Protein AF-A0A1M3CGY9-F1 (afdb_monomer_lite)

Structure (mmCIF, N/CA/C/O backbone):
data_AF-A0A1M3CGY9-F1
#
_entry.id   AF-A0A1M3CGY9-F1
#
loop_
_atom_site.group_PDB
_atom_site.id
_atom_site.type_symbol
_atom_site.label_atom_id
_atom_site.label_alt_id
_atom_site.label_comp_id
_atom_site.label_asym_id
_atom_site.label_entity_id
_atom_site.label_seq_id
_atom_site.pdbx_PDB_ins_code
_atom_site.Cartn_x
_atom_site.Cartn_y
_atom_site.Cartn_z
_atom_site.occupancy
_atom_site.B_iso_or_equiv
_atom_site.auth_seq_id
_atom_site.auth_comp_id
_atom_site.auth_asym_id
_atom_site.auth_atom_id
_atom_site.pdbx_PDB_model_num
ATOM 1 N N . MET A 1 1 ? -12.221 -0.197 10.999 1.00 89.00 1 MET A N 1
ATOM 2 C CA . MET A 1 1 ? -11.676 -1.539 10.684 1.00 89.00 1 MET A CA 1
ATOM 3 C C . MET A 1 1 ? -10.482 -1.789 11.596 1.00 89.00 1 MET A C 1
ATOM 5 O O . MET A 1 1 ? -9.888 -0.810 12.031 1.00 89.00 1 MET A O 1
ATOM 9 N N . LYS A 1 2 ? -10.151 -3.043 11.922 1.00 95.12 2 LYS A N 1
ATOM 10 C CA . LYS A 1 2 ? -8.863 -3.377 12.554 1.00 95.12 2 LYS A CA 1
ATOM 11 C C . LYS A 1 2 ? -7.862 -3.641 11.434 1.00 95.12 2 LYS A C 1
ATOM 13 O O . LYS A 1 2 ? -8.205 -4.373 10.512 1.00 95.12 2 LYS A O 1
ATOM 18 N N . VAL A 1 3 ? -6.691 -3.014 11.480 1.00 97.75 3 VAL A N 1
ATOM 19 C CA . VAL A 1 3 ? -5.698 -3.095 10.400 1.00 97.75 3 VAL A CA 1
ATOM 20 C C . VAL A 1 3 ? -4.368 -3.542 10.991 1.00 97.75 3 VAL A C 1
ATOM 22 O O . VAL A 1 3 ? -3.816 -2.852 11.849 1.00 97.75 3 VAL A O 1
ATOM 25 N N . ALA A 1 4 ? -3.880 -4.686 10.514 1.00 98.19 4 ALA A N 1
ATOM 26 C CA . ALA A 1 4 ? -2.546 -5.199 10.786 1.00 98.19 4 ALA A CA 1
ATOM 27 C C . ALA A 1 4 ? -1.686 -5.065 9.524 1.00 98.19 4 ALA A C 1
ATOM 29 O O . ALA A 1 4 ? -2.110 -5.439 8.431 1.00 98.19 4 ALA A O 1
ATOM 30 N N . ILE A 1 5 ? -0.486 -4.509 9.666 1.00 98.19 5 ILE A N 1
ATOM 31 C CA . ILE A 1 5 ? 0.409 -4.180 8.557 1.00 98.19 5 ILE A CA 1
ATOM 32 C C . ILE A 1 5 ? 1.708 -4.957 8.720 1.00 98.19 5 ILE A C 1
ATOM 34 O O . ILE A 1 5 ? 2.456 -4.755 9.679 1.00 98.19 5 ILE A O 1
ATOM 38 N N . TYR A 1 6 ? 2.010 -5.804 7.738 1.00 97.81 6 TYR A N 1
ATOM 39 C CA . TYR A 1 6 ? 3.361 -6.310 7.540 1.00 97.81 6 TYR A CA 1
ATOM 40 C C . TYR A 1 6 ? 4.165 -5.322 6.691 1.00 97.81 6 TYR A C 1
ATOM 42 O O . TYR A 1 6 ? 3.784 -4.977 5.574 1.00 97.81 6 TYR A O 1
ATOM 50 N N . ALA A 1 7 ? 5.309 -4.895 7.216 1.00 95.44 7 ALA A N 1
ATOM 51 C CA . ALA A 1 7 ? 6.309 -4.126 6.492 1.00 95.44 7 ALA A CA 1
ATOM 52 C C . ALA A 1 7 ? 7.697 -4.431 7.065 1.00 95.44 7 ALA A C 1
ATOM 54 O O . ALA A 1 7 ? 7.838 -5.105 8.084 1.00 95.44 7 ALA A O 1
ATOM 55 N N . ARG A 1 8 ? 8.754 -3.902 6.439 1.00 93.25 8 ARG A N 1
ATOM 56 C CA . ARG A 1 8 ? 10.106 -3.978 7.016 1.00 93.25 8 ARG A CA 1
ATOM 57 C C . ARG A 1 8 ? 10.124 -3.316 8.396 1.00 93.25 8 ARG A C 1
ATOM 59 O O . ARG A 1 8 ? 9.541 -2.250 8.568 1.00 93.25 8 ARG A O 1
ATOM 66 N N . GLU A 1 9 ? 10.884 -3.886 9.327 1.00 94.69 9 GLU A N 1
ATOM 67 C CA . GLU A 1 9 ? 10.893 -3.497 10.748 1.00 94.69 9 GLU A CA 1
ATOM 68 C C . GLU A 1 9 ? 11.081 -1.993 10.997 1.00 94.69 9 GLU A C 1
ATOM 70 O O . GLU A 1 9 ? 10.442 -1.419 11.875 1.00 94.69 9 GLU A O 1
ATOM 75 N N . HIS A 1 10 ? 11.894 -1.313 10.186 1.00 92.94 10 HIS A N 1
ATOM 76 C CA . HIS A 1 10 ? 12.113 0.128 10.328 1.00 92.94 10 HIS A CA 1
ATOM 77 C C . HIS A 1 10 ? 10.848 0.989 10.109 1.00 92.94 10 HIS A C 1
ATOM 79 O O . HIS A 1 10 ? 10.858 2.165 10.466 1.00 92.94 10 HIS A O 1
ATOM 85 N N . HIS A 1 11 ? 9.762 0.429 9.564 1.00 92.69 11 HIS A N 1
ATOM 86 C CA . HIS A 1 11 ? 8.455 1.085 9.453 1.00 92.69 11 HIS A CA 1
ATOM 87 C C . HIS A 1 11 ? 7.569 0.915 10.695 1.00 92.69 11 HIS A C 1
ATOM 89 O O . HIS A 1 11 ? 6.582 1.636 10.818 1.00 92.69 11 HIS A O 1
ATOM 95 N N . LYS A 1 12 ? 7.914 0.018 11.631 1.00 95.12 12 LYS A N 1
ATOM 96 C CA . LYS A 1 12 ? 7.088 -0.322 12.801 1.00 95.12 12 LYS A CA 1
ATOM 97 C C . LYS A 1 12 ? 6.617 0.908 13.576 1.00 95.12 12 LYS A C 1
ATOM 99 O O . LYS A 1 12 ? 5.425 1.076 13.796 1.00 95.12 12 LYS A O 1
ATOM 104 N N . ARG A 1 13 ? 7.550 1.795 13.940 1.00 93.50 13 ARG A N 1
ATOM 105 C CA . ARG A 1 13 ? 7.235 2.992 14.742 1.00 93.50 13 ARG A CA 1
ATOM 106 C C . ARG A 1 13 ? 6.226 3.909 14.058 1.00 93.50 13 ARG A C 1
ATOM 108 O O . ARG A 1 13 ? 5.457 4.565 14.742 1.00 93.50 13 ARG A O 1
ATOM 115 N N . TRP A 1 14 ? 6.272 3.984 12.732 1.00 91.56 14 TRP A N 1
ATOM 116 C CA . TRP A 1 14 ? 5.358 4.812 11.955 1.00 91.56 14 TRP A CA 1
ATOM 117 C C . TRP A 1 14 ? 3.970 4.168 11.864 1.00 91.56 14 TRP A C 1
ATOM 119 O O . TRP A 1 14 ? 2.985 4.835 12.154 1.00 91.56 14 TRP A O 1
ATOM 129 N N . ILE A 1 15 ? 3.908 2.865 11.578 1.00 94.44 15 ILE A N 1
ATOM 130 C CA . ILE A 1 15 ? 2.664 2.075 11.574 1.00 94.44 15 ILE A CA 1
ATOM 131 C C . ILE A 1 15 ? 1.925 2.218 12.913 1.00 94.44 15 ILE A C 1
ATOM 133 O O . ILE A 1 15 ? 0.743 2.555 12.944 1.00 94.44 15 ILE A O 1
ATOM 137 N N . GLU A 1 16 ? 2.640 2.034 14.025 1.00 95.12 16 GLU A N 1
ATOM 138 C CA . GLU A 1 16 ? 2.068 2.146 15.372 1.00 95.12 16 GLU A CA 1
ATOM 139 C C . GLU A 1 16 ? 1.665 3.590 15.719 1.00 95.12 16 GLU A C 1
ATOM 141 O O . GLU A 1 16 ? 0.680 3.797 16.425 1.00 95.12 16 GLU A O 1
ATOM 146 N N . ALA A 1 17 ? 2.381 4.598 15.207 1.00 91.81 17 ALA A N 1
ATOM 147 C CA . ALA A 1 17 ? 2.037 6.006 15.420 1.00 91.81 17 ALA A CA 1
ATOM 148 C C . ALA A 1 17 ? 0.734 6.420 14.716 1.00 91.81 17 ALA A C 1
ATOM 150 O O . ALA A 1 17 ? 0.046 7.312 15.207 1.00 91.81 17 ALA A O 1
ATOM 151 N N . GLU A 1 18 ? 0.370 5.765 13.609 1.00 91.19 18 GLU A N 1
ATOM 152 C CA . GLU A 1 18 ? -0.933 5.946 12.951 1.00 91.19 18 GLU A CA 1
ATOM 153 C C . GLU A 1 18 ? -2.067 5.149 13.622 1.00 91.19 18 GLU A C 1
ATOM 155 O O . GLU A 1 18 ? -3.234 5.299 13.264 1.00 91.19 18 GLU A O 1
ATOM 160 N N . GLY A 1 19 ? -1.747 4.333 14.633 1.00 94.38 19 GLY A N 1
ATOM 161 C CA . GLY A 1 19 ? -2.716 3.515 15.363 1.00 94.38 19 GLY A CA 1
ATOM 162 C C . GLY A 1 19 ? -3.002 2.156 14.721 1.00 94.38 19 GLY A C 1
ATOM 163 O O . GLY A 1 19 ? -3.990 1.513 15.082 1.00 94.38 19 GLY A O 1
ATOM 164 N N . PHE A 1 20 ? -2.160 1.706 13.787 1.00 96.94 20 PHE A N 1
ATOM 165 C CA . PHE A 1 20 ? -2.250 0.376 13.186 1.00 96.94 20 PHE A CA 1
ATOM 166 C C . PHE A 1 20 ? -1.415 -0.656 13.948 1.00 96.94 20 PHE A C 1
ATOM 168 O O . PHE A 1 20 ? -0.436 -0.331 14.622 1.00 96.94 20 PHE A O 1
ATOM 175 N N . GLU A 1 21 ? -1.787 -1.928 13.818 1.00 98.06 21 GLU A N 1
ATOM 176 C CA . GLU A 1 21 ? -1.014 -3.035 14.371 1.00 98.06 21 GLU A CA 1
ATOM 177 C C . GLU A 1 21 ? 0.147 -3.382 13.433 1.00 98.06 21 GLU A C 1
ATOM 179 O O . GLU A 1 21 ? -0.036 -3.545 12.228 1.00 98.06 21 GLU A O 1
ATOM 184 N N . TYR A 1 22 ? 1.358 -3.509 13.971 1.00 98.31 22 TYR A N 1
ATOM 185 C CA . TYR A 1 22 ? 2.502 -4.010 13.213 1.00 98.31 22 TYR A CA 1
ATOM 186 C C . TYR A 1 22 ? 2.582 -5.537 13.299 1.00 98.31 22 TYR A C 1
ATOM 188 O O . TYR A 1 22 ? 2.643 -6.101 14.392 1.00 98.31 22 TYR A O 1
ATOM 196 N N . ALA A 1 23 ? 2.697 -6.198 12.149 1.00 98.25 23 ALA A N 1
ATOM 197 C CA . ALA A 1 23 ? 2.927 -7.631 12.043 1.00 98.25 23 ALA A CA 1
ATOM 198 C C . ALA A 1 23 ? 4.358 -7.924 11.570 1.00 98.25 23 ALA A C 1
ATOM 200 O O . ALA A 1 23 ? 4.846 -7.343 10.603 1.00 98.25 23 ALA A O 1
ATOM 201 N N . ALA A 1 24 ? 5.034 -8.871 12.225 1.00 97.19 24 ALA A N 1
ATOM 202 C CA . ALA A 1 24 ? 6.423 -9.214 11.904 1.00 97.19 24 ALA A CA 1
ATOM 203 C C . ALA A 1 24 ? 6.582 -10.070 10.633 1.00 97.19 24 ALA A C 1
ATOM 205 O O . ALA A 1 24 ? 7.681 -10.149 10.086 1.00 97.19 24 ALA A O 1
ATOM 206 N N . THR A 1 25 ? 5.511 -10.722 10.168 1.00 98.00 25 THR A N 1
ATOM 207 C CA . THR A 1 25 ? 5.513 -11.589 8.979 1.00 98.00 25 THR A CA 1
ATOM 208 C C . THR A 1 25 ? 4.235 -11.397 8.152 1.00 98.00 25 THR A C 1
ATOM 210 O O . THR A 1 25 ? 3.215 -10.982 8.713 1.00 98.00 25 THR A O 1
ATOM 213 N N . PRO A 1 26 ? 4.241 -11.742 6.847 1.00 98.19 26 PRO A N 1
ATOM 214 C CA . PRO A 1 26 ? 3.030 -11.735 6.023 1.00 98.19 26 PRO A CA 1
ATOM 215 C C . PRO A 1 26 ? 1.910 -12.610 6.603 1.00 98.19 26 PRO A C 1
ATOM 217 O O . PRO A 1 26 ? 0.760 -12.188 6.658 1.00 98.19 26 PRO A O 1
ATOM 220 N N . VAL A 1 27 ? 2.257 -13.796 7.117 1.00 98.69 27 VAL A N 1
ATOM 221 C CA . VAL A 1 27 ? 1.309 -14.713 7.773 1.00 98.69 27 VAL A CA 1
ATOM 222 C C . VAL A 1 27 ? 0.677 -14.064 9.005 1.00 98.69 27 VAL A C 1
ATOM 224 O O . VAL A 1 27 ? -0.532 -14.163 9.195 1.00 98.69 27 VAL A O 1
ATOM 227 N N . ALA A 1 28 ? 1.466 -13.365 9.828 1.00 98.44 28 ALA A N 1
ATOM 228 C CA . ALA A 1 28 ? 0.944 -12.670 11.002 1.00 98.44 28 ALA A CA 1
ATOM 229 C C . ALA A 1 28 ? -0.022 -11.538 10.615 1.00 98.44 28 ALA A C 1
ATOM 231 O O . ALA A 1 28 ? -1.043 -11.380 11.273 1.00 98.44 28 ALA A O 1
ATOM 232 N N . ALA A 1 29 ? 0.248 -10.804 9.528 1.00 98.19 29 ALA A N 1
ATOM 233 C CA . ALA A 1 29 ? -0.681 -9.791 9.016 1.00 98.19 29 ALA A CA 1
ATOM 234 C C . ALA A 1 29 ? -1.971 -10.401 8.445 1.00 98.19 29 ALA A C 1
ATOM 236 O O . ALA A 1 29 ? -3.036 -9.805 8.564 1.00 98.19 29 ALA A O 1
ATOM 237 N N . ALA A 1 30 ? -1.882 -11.581 7.825 1.00 98.56 30 ALA A N 1
ATOM 238 C CA . ALA A 1 30 ? -3.024 -12.267 7.227 1.00 98.56 30 ALA A CA 1
ATOM 239 C C . ALA A 1 30 ? -3.873 -13.056 8.237 1.00 98.56 30 ALA A C 1
ATOM 241 O O . ALA A 1 30 ? -5.013 -13.403 7.936 1.00 98.56 30 ALA A O 1
ATOM 242 N N . THR A 1 31 ? -3.340 -13.349 9.427 1.00 98.50 31 THR A N 1
ATOM 243 C CA . THR A 1 31 ? -4.016 -14.181 10.428 1.00 98.50 31 THR A CA 1
ATOM 244 C C . THR A 1 31 ? -5.328 -13.542 10.868 1.00 98.50 31 THR A C 1
ATOM 246 O O . THR A 1 31 ? -5.341 -12.480 11.485 1.00 98.50 31 THR A O 1
ATOM 249 N N . GLY A 1 32 ? -6.440 -14.215 10.574 1.00 97.19 32 GLY A N 1
ATOM 250 C CA . GLY A 1 32 ? -7.772 -13.736 10.940 1.00 97.19 32 GLY A CA 1
ATOM 251 C C . GLY A 1 32 ? -8.272 -12.546 10.111 1.00 97.19 32 GLY A C 1
ATOM 252 O O . GLY A 1 32 ? -9.245 -11.906 10.510 1.00 97.19 32 GLY A O 1
ATOM 253 N N . ALA A 1 33 ? -7.613 -12.225 8.993 1.00 98.50 33 ALA A N 1
ATOM 254 C CA . ALA A 1 33 ? -8.036 -11.157 8.098 1.00 98.50 33 ALA A CA 1
ATOM 255 C C . ALA A 1 33 ? -9.218 -11.597 7.221 1.00 98.50 33 ALA A C 1
ATOM 257 O O . ALA A 1 33 ? -9.187 -12.665 6.608 1.00 98.50 33 ALA A O 1
ATOM 258 N N . ASP A 1 34 ? -10.229 -10.732 7.118 1.00 98.75 34 ASP A N 1
ATOM 259 C CA . ASP A 1 34 ? -11.330 -10.865 6.152 1.00 98.75 34 ASP A CA 1
ATOM 260 C C . ASP A 1 34 ? -10.947 -10.317 4.769 1.00 98.75 34 ASP A C 1
ATOM 262 O O . ASP A 1 34 ? -11.507 -10.714 3.749 1.00 98.75 34 ASP A O 1
ATOM 266 N N . VAL A 1 35 ? -9.984 -9.391 4.732 1.00 98.75 35 VAL A N 1
ATOM 267 C CA . VAL A 1 35 ? -9.461 -8.771 3.513 1.00 98.75 35 VAL A CA 1
ATOM 268 C C . VAL A 1 35 ? -7.947 -8.634 3.638 1.00 98.75 35 VAL A C 1
ATOM 270 O O . VAL A 1 35 ? -7.461 -8.083 4.626 1.00 98.75 35 VAL A O 1
ATOM 273 N N . LEU A 1 36 ? -7.208 -9.095 2.629 1.00 98.62 36 LEU A N 1
ATOM 274 C CA . LEU A 1 36 ? -5.771 -8.865 2.483 1.00 98.62 36 LEU A CA 1
ATOM 275 C C . LEU A 1 36 ? -5.534 -8.001 1.245 1.00 98.62 36 LEU A C 1
ATOM 277 O O . LEU A 1 36 ? -5.876 -8.413 0.140 1.00 98.62 36 LEU A O 1
ATOM 281 N N . SER A 1 37 ? -4.926 -6.829 1.430 1.00 98.44 37 SER A N 1
ATOM 282 C CA . SER A 1 37 ? -4.508 -5.950 0.334 1.00 98.44 37 SER A CA 1
ATOM 283 C C . SER A 1 37 ? -2.990 -5.835 0.300 1.00 98.44 37 SER A C 1
ATOM 285 O O . SER A 1 37 ? -2.356 -5.587 1.329 1.00 98.44 37 SER A O 1
ATOM 287 N N . VAL A 1 38 ? -2.399 -6.040 -0.872 1.00 96.81 38 VAL A N 1
ATOM 288 C CA . VAL A 1 38 ? -0.947 -6.096 -1.055 1.00 96.81 38 VAL A CA 1
ATOM 289 C C . VAL A 1 38 ? -0.441 -4.799 -1.664 1.00 96.81 38 VAL A C 1
ATOM 291 O O . VAL A 1 38 ? -0.906 -4.415 -2.731 1.00 96.81 38 VAL A O 1
ATOM 294 N N . HIS A 1 39 ? 0.551 -4.182 -1.008 1.00 95.62 39 HIS A N 1
ATOM 295 C CA . HIS A 1 39 ? 1.154 -2.915 -1.434 1.00 95.62 39 HIS A CA 1
ATOM 296 C C . HIS A 1 39 ? 2.681 -2.931 -1.458 1.00 95.62 39 HIS A C 1
ATOM 298 O O . HIS A 1 39 ? 3.352 -2.139 -0.790 1.00 95.62 39 HIS A O 1
ATOM 304 N N . ILE A 1 40 ? 3.252 -3.887 -2.195 1.00 94.25 40 ILE A N 1
ATOM 305 C CA . ILE A 1 40 ? 4.702 -4.047 -2.322 1.00 94.25 40 ILE A CA 1
ATOM 306 C C . ILE A 1 40 ? 5.115 -4.189 -3.787 1.00 94.25 40 ILE A C 1
ATOM 308 O O . ILE A 1 40 ? 4.521 -4.937 -4.558 1.00 94.25 40 ILE A O 1
ATOM 312 N N . GLY A 1 41 ? 6.198 -3.509 -4.169 1.00 93.12 41 GLY A N 1
ATOM 313 C CA . GLY A 1 41 ? 6.859 -3.775 -5.447 1.00 93.12 41 GLY A CA 1
ATOM 314 C C . GLY A 1 41 ? 7.561 -5.137 -5.442 1.00 93.12 41 GLY A C 1
ATOM 315 O O . GLY A 1 41 ? 7.831 -5.693 -4.382 1.00 93.12 41 GLY A O 1
ATOM 316 N N . LEU A 1 42 ? 7.948 -5.641 -6.617 1.00 94.19 42 LEU A N 1
ATOM 317 C CA . LEU A 1 42 ? 8.625 -6.942 -6.757 1.00 94.19 42 LEU A CA 1
ATOM 318 C C . LEU A 1 42 ? 9.991 -7.014 -6.047 1.00 94.19 42 LEU A C 1
ATOM 320 O O . LEU A 1 42 ? 10.455 -8.083 -5.657 1.00 94.19 42 LEU A O 1
ATOM 324 N N . GLY A 1 43 ? 10.634 -5.872 -5.812 1.00 93.25 43 GLY A N 1
ATOM 325 C CA . GLY A 1 43 ? 11.954 -5.830 -5.192 1.00 93.25 43 GLY A CA 1
ATOM 326 C C . GLY A 1 43 ? 13.066 -6.183 -6.180 1.00 93.25 43 GLY A C 1
ATOM 327 O O . GLY A 1 43 ? 12.941 -5.958 -7.383 1.00 93.25 43 GLY A O 1
ATOM 328 N N . ARG A 1 44 ? 14.202 -6.661 -5.663 1.00 93.62 44 ARG A N 1
ATOM 329 C CA . ARG A 1 44 ? 15.385 -6.957 -6.479 1.00 93.62 44 ARG A CA 1
ATOM 330 C C . ARG A 1 44 ? 15.170 -8.260 -7.247 1.00 93.62 44 ARG A C 1
ATOM 332 O O . ARG A 1 44 ? 14.719 -9.241 -6.661 1.00 93.62 44 ARG A O 1
ATOM 339 N N . LEU A 1 45 ? 15.527 -8.256 -8.529 1.00 94.19 45 LEU A N 1
ATOM 340 C CA . LEU A 1 45 ? 15.629 -9.465 -9.339 1.00 94.19 45 LEU A CA 1
ATOM 341 C C . LEU A 1 45 ? 16.923 -10.197 -8.981 1.00 94.19 45 LEU A C 1
ATOM 343 O O . LEU A 1 45 ? 18.006 -9.602 -9.008 1.00 94.19 45 LEU A O 1
ATOM 347 N N . ASP A 1 46 ? 16.802 -11.465 -8.627 1.00 93.75 46 ASP A N 1
ATOM 348 C CA . ASP A 1 46 ? 17.935 -12.366 -8.502 1.00 93.75 46 ASP A CA 1
ATOM 349 C C . ASP A 1 46 ? 18.367 -12.830 -9.907 1.00 93.75 46 ASP A C 1
ATOM 351 O O . ASP A 1 46 ? 17.565 -13.438 -10.620 1.00 93.75 46 ASP A O 1
ATOM 355 N N . PRO A 1 47 ? 19.602 -12.526 -10.347 1.00 93.62 47 PRO A N 1
ATOM 356 C CA . PRO A 1 47 ? 20.069 -12.893 -11.679 1.00 93.62 47 PRO A CA 1
ATOM 357 C C . PRO A 1 47 ? 20.290 -14.401 -11.861 1.00 93.62 47 PRO A C 1
ATOM 359 O O . PRO A 1 47 ? 20.314 -14.855 -13.002 1.00 93.62 47 PRO A O 1
ATOM 362 N N . GLU A 1 48 ? 20.470 -15.172 -10.783 1.00 94.50 48 GLU A N 1
ATOM 363 C CA . GLU A 1 48 ? 20.711 -16.618 -10.872 1.00 94.50 48 GLU A CA 1
ATOM 364 C C . GLU A 1 48 ? 19.404 -17.391 -11.042 1.00 94.50 48 GLU A C 1
ATOM 366 O O . GLU A 1 48 ? 19.312 -18.300 -11.867 1.00 94.50 48 GLU A O 1
ATOM 371 N N . THR A 1 49 ? 18.381 -17.014 -10.275 1.00 92.69 49 THR A N 1
ATOM 372 C CA . THR A 1 49 ? 17.079 -17.698 -10.267 1.00 92.69 49 THR A CA 1
ATOM 373 C C . THR A 1 49 ? 16.053 -17.053 -11.195 1.00 92.69 49 THR A C 1
ATOM 375 O O . THR A 1 49 ? 15.070 -17.693 -11.563 1.00 92.69 49 THR A O 1
ATOM 378 N N . GLY A 1 50 ? 16.250 -15.784 -11.567 1.00 92.12 50 GLY A N 1
ATOM 379 C CA . GLY A 1 50 ? 15.252 -14.985 -12.276 1.00 92.12 50 GLY A CA 1
ATOM 380 C C . GLY A 1 50 ? 14.039 -14.617 -11.414 1.00 92.12 50 GLY A C 1
ATOM 381 O O . GLY A 1 50 ? 13.056 -14.103 -11.945 1.00 92.12 50 GLY A O 1
ATOM 382 N N . ALA A 1 51 ? 14.084 -14.871 -10.101 1.00 91.56 51 ALA A N 1
ATOM 383 C CA . ALA A 1 51 ? 12.997 -14.569 -9.181 1.00 91.56 51 ALA A CA 1
ATOM 384 C C . ALA A 1 51 ? 13.158 -13.177 -8.561 1.00 91.56 51 ALA A C 1
ATOM 386 O O . ALA A 1 51 ? 14.257 -12.726 -8.228 1.00 91.56 51 ALA A O 1
ATOM 387 N N . TYR A 1 52 ? 12.041 -12.485 -8.375 1.00 96.06 52 TYR A N 1
ATOM 388 C CA . TYR A 1 52 ? 12.021 -11.234 -7.631 1.00 96.06 52 TYR A CA 1
ATOM 389 C C . TYR A 1 52 ? 11.945 -11.490 -6.123 1.00 96.06 52 TYR A C 1
ATOM 391 O O . TYR A 1 52 ? 11.287 -12.428 -5.686 1.00 96.06 52 TYR A O 1
ATOM 399 N N . SER A 1 53 ? 12.564 -10.621 -5.317 1.00 95.19 53 SER A N 1
ATOM 400 C CA . SER A 1 53 ? 12.639 -10.781 -3.851 1.00 95.19 53 SER A CA 1
ATOM 401 C C . SER A 1 53 ? 11.277 -10.923 -3.164 1.00 95.19 53 SER A C 1
ATOM 403 O O . SER A 1 53 ? 11.195 -11.562 -2.123 1.00 95.19 53 SER A O 1
ATOM 405 N N . ASN A 1 54 ? 10.238 -10.300 -3.725 1.00 96.56 54 ASN A N 1
ATOM 406 C CA . ASN A 1 54 ? 8.879 -10.333 -3.189 1.00 96.56 54 ASN A CA 1
ATOM 407 C C . ASN A 1 54 ? 7.917 -11.175 -4.051 1.00 96.56 54 ASN A C 1
ATOM 409 O O . ASN A 1 54 ? 6.706 -11.126 -3.823 1.00 96.56 54 ASN A O 1
ATOM 413 N N . ALA A 1 55 ? 8.413 -11.914 -5.051 1.00 96.44 55 ALA A N 1
ATOM 414 C CA . ALA A 1 55 ? 7.565 -12.832 -5.808 1.00 96.44 55 ALA A CA 1
ATOM 415 C C . ALA A 1 55 ? 7.006 -13.913 -4.874 1.00 96.44 55 ALA A C 1
ATOM 417 O O . ALA A 1 55 ? 7.723 -14.393 -3.998 1.00 96.44 55 ALA A O 1
ATOM 418 N N . ALA A 1 56 ? 5.732 -14.268 -5.053 1.00 97.06 56 ALA A N 1
ATOM 419 C CA . ALA A 1 56 ? 5.024 -15.233 -4.212 1.00 97.06 56 ALA A CA 1
ATOM 420 C C . ALA A 1 56 ? 5.083 -14.930 -2.695 1.00 97.06 56 ALA A C 1
ATOM 422 O O . ALA A 1 56 ? 4.997 -15.842 -1.880 1.00 97.06 56 ALA A O 1
ATOM 423 N N . THR A 1 57 ? 5.198 -13.655 -2.288 1.00 97.88 57 THR A N 1
ATOM 424 C CA . THR A 1 57 ? 5.063 -13.274 -0.864 1.00 97.88 57 THR A CA 1
ATOM 425 C C . THR A 1 57 ? 3.700 -13.692 -0.311 1.00 97.88 57 THR A C 1
ATOM 427 O O . THR A 1 57 ? 3.597 -14.077 0.851 1.00 97.88 57 THR A O 1
ATOM 430 N N . VAL A 1 58 ? 2.649 -13.606 -1.133 1.00 98.56 58 VAL A N 1
ATOM 431 C CA . VAL A 1 58 ? 1.329 -14.156 -0.814 1.00 98.56 58 VAL A CA 1
ATOM 432 C C . VAL A 1 58 ? 1.267 -15.582 -1.347 1.00 98.56 58 VAL A C 1
ATOM 434 O O . VAL A 1 58 ? 0.830 -15.828 -2.471 1.00 98.56 58 VAL A O 1
ATOM 437 N N . ASP A 1 59 ? 1.761 -16.509 -0.533 1.00 98.69 59 ASP A N 1
ATOM 438 C CA . ASP A 1 59 ? 1.778 -17.944 -0.804 1.00 98.69 59 ASP A CA 1
ATOM 439 C C . ASP A 1 59 ? 0.605 -18.680 -0.124 1.00 98.69 59 ASP A C 1
ATOM 441 O O . ASP A 1 59 ? -0.289 -18.082 0.485 1.00 98.69 59 ASP A O 1
ATOM 445 N N . ALA A 1 60 ? 0.616 -20.014 -0.193 1.00 98.81 60 ALA A N 1
ATOM 446 C CA . ALA A 1 60 ? -0.392 -20.859 0.445 1.00 98.81 60 ALA A CA 1
ATOM 447 C C . ALA A 1 60 ? -0.477 -20.674 1.971 1.00 98.81 60 ALA A C 1
ATOM 449 O O . ALA A 1 60 ? -1.558 -20.824 2.541 1.00 98.81 60 ALA A O 1
ATOM 450 N N . SER A 1 61 ? 0.634 -20.347 2.640 1.00 98.81 61 SER A N 1
ATOM 451 C CA . SER A 1 61 ? 0.653 -20.130 4.089 1.00 98.81 61 SER A CA 1
ATOM 452 C C . SER A 1 61 ? -0.033 -18.817 4.467 1.00 98.81 61 SER A C 1
ATOM 454 O O . SER A 1 61 ? -0.812 -18.785 5.420 1.00 98.81 61 SER A O 1
ATOM 456 N N . VAL A 1 62 ? 0.185 -17.759 3.681 1.00 98.81 62 VAL A N 1
ATOM 457 C CA . VAL A 1 62 ? -0.467 -16.456 3.866 1.00 98.81 62 VAL A CA 1
ATOM 458 C C . VAL A 1 62 ? -1.964 -16.566 3.600 1.00 98.81 62 VAL A C 1
ATOM 460 O O . VAL A 1 62 ? -2.764 -16.193 4.455 1.00 98.81 62 VAL A O 1
ATOM 463 N N . LEU A 1 63 ? -2.352 -17.143 2.459 1.00 98.88 63 LEU A N 1
ATOM 464 C CA . LEU A 1 63 ? -3.762 -17.334 2.101 1.00 98.88 63 LEU A CA 1
ATOM 465 C C . LEU A 1 63 ? -4.488 -18.252 3.096 1.00 98.88 63 LEU A C 1
ATOM 467 O O . LEU A 1 63 ? -5.643 -18.014 3.439 1.00 98.88 63 LEU A O 1
ATOM 471 N N . GLY A 1 64 ? -3.810 -19.290 3.592 1.00 98.69 64 GLY A N 1
ATOM 472 C CA . GLY A 1 64 ? -4.361 -20.224 4.573 1.00 98.69 64 GLY A CA 1
ATOM 473 C C . GLY A 1 64 ? -4.591 -19.621 5.964 1.00 98.69 64 GLY A C 1
ATOM 474 O O . GLY A 1 64 ? -5.431 -20.135 6.703 1.00 98.69 64 GLY A O 1
ATOM 475 N N . ALA A 1 65 ? -3.879 -18.546 6.317 1.00 98.69 65 ALA A N 1
ATOM 476 C CA . ALA A 1 65 ? -4.023 -17.855 7.601 1.00 98.69 65 ALA A CA 1
ATOM 477 C C . ALA A 1 65 ? -5.228 -16.896 7.653 1.00 98.69 65 ALA A C 1
ATOM 479 O O . ALA A 1 65 ? -5.693 -16.553 8.744 1.00 98.69 65 ALA A O 1
ATOM 480 N N . MET A 1 66 ? -5.743 -16.483 6.492 1.00 98.75 66 MET A N 1
ATOM 481 C CA . MET A 1 66 ? -6.933 -15.633 6.379 1.00 98.75 66 MET A CA 1
ATOM 482 C C . MET A 1 66 ? -8.195 -16.370 6.845 1.00 98.75 66 MET A C 1
ATOM 484 O O . MET A 1 66 ? -8.233 -17.605 6.897 1.00 98.75 66 MET A O 1
ATOM 488 N N . ASN A 1 67 ? -9.252 -15.622 7.168 1.00 98.75 67 ASN A N 1
ATOM 489 C CA . ASN A 1 67 ? -10.555 -16.221 7.465 1.00 98.75 67 ASN A CA 1
ATOM 490 C C . ASN A 1 67 ? -11.104 -16.977 6.244 1.00 98.75 67 ASN A C 1
ATOM 492 O O . ASN A 1 67 ? -10.725 -16.719 5.104 1.00 98.75 67 ASN A O 1
ATOM 496 N N . GLU A 1 68 ? -11.988 -17.946 6.478 1.00 98.62 68 GLU A N 1
ATOM 497 C CA . GLU A 1 68 ? -12.720 -18.592 5.386 1.00 98.62 68 GLU A CA 1
ATOM 498 C C . GLU A 1 68 ? -13.654 -17.581 4.709 1.00 98.62 68 GLU A C 1
ATOM 500 O O . GLU A 1 68 ? -14.300 -16.778 5.382 1.00 98.62 68 GLU A O 1
ATOM 505 N N . GLY A 1 69 ? -13.719 -17.609 3.378 1.00 98.69 69 GLY A N 1
ATOM 506 C CA . GLY A 1 69 ? -14.485 -16.645 2.595 1.00 98.69 69 GLY A CA 1
ATOM 507 C C . GLY A 1 69 ? -13.859 -15.248 2.505 1.00 98.69 69 GLY A C 1
ATOM 508 O O . GLY A 1 69 ? -14.563 -14.298 2.165 1.00 98.69 69 GLY A O 1
ATOM 509 N N . ALA A 1 70 ? -12.564 -15.103 2.795 1.00 98.81 70 ALA A N 1
ATOM 510 C CA . ALA A 1 70 ? -11.885 -13.812 2.757 1.00 98.81 70 ALA A CA 1
ATOM 511 C C . ALA A 1 70 ? -11.624 -13.307 1.323 1.00 98.81 70 ALA A C 1
ATOM 513 O O . ALA A 1 70 ? -11.771 -14.042 0.340 1.00 98.81 70 ALA A O 1
ATOM 514 N N . VAL A 1 71 ? -11.233 -12.036 1.200 1.00 98.88 71 VAL A N 1
ATOM 515 C CA . VAL A 1 71 ? -10.976 -11.359 -0.081 1.00 98.88 71 VAL A CA 1
ATOM 516 C C . VAL A 1 71 ? -9.502 -10.991 -0.223 1.00 98.88 71 VAL A C 1
ATOM 518 O O . VAL A 1 71 ? -8.908 -10.408 0.684 1.00 98.88 71 VAL A O 1
ATOM 521 N N . LEU A 1 72 ? -8.919 -11.292 -1.383 1.00 98.81 72 LEU A N 1
ATOM 522 C CA . LEU A 1 72 ? -7.578 -10.848 -1.764 1.00 98.81 72 LEU A CA 1
ATOM 523 C C . LEU A 1 72 ? -7.666 -9.654 -2.720 1.00 98.81 72 LEU A C 1
ATOM 525 O O . LEU A 1 72 ? -8.409 -9.700 -3.696 1.00 98.81 72 LEU A O 1
ATOM 529 N N . VAL A 1 73 ? -6.861 -8.622 -2.485 1.00 98.69 73 VAL A N 1
ATOM 530 C CA . VAL A 1 73 ? -6.690 -7.479 -3.388 1.00 98.69 73 VAL A CA 1
ATOM 531 C C . VAL A 1 73 ? -5.202 -7.300 -3.687 1.00 98.69 73 VAL A C 1
ATOM 533 O O . VAL A 1 73 ? -4.384 -7.149 -2.780 1.00 98.69 73 VAL A O 1
ATOM 536 N N . ASN A 1 74 ? -4.831 -7.318 -4.965 1.00 98.00 74 ASN A N 1
ATOM 537 C CA . ASN A 1 74 ? -3.471 -7.046 -5.420 1.00 98.00 74 ASN A CA 1
ATOM 538 C C . ASN A 1 74 ? -3.503 -6.126 -6.639 1.00 98.00 74 ASN A C 1
ATOM 540 O O . ASN A 1 74 ? -3.630 -6.596 -7.770 1.00 98.00 74 ASN A O 1
ATOM 544 N N . TYR A 1 75 ? -3.357 -4.824 -6.393 1.00 95.94 75 TYR A N 1
ATOM 545 C CA . TYR A 1 75 ? -3.261 -3.800 -7.440 1.00 95.94 75 TYR A CA 1
ATOM 546 C C . TYR A 1 75 ? -1.835 -3.270 -7.627 1.00 95.94 75 TYR A C 1
ATOM 548 O O . TYR A 1 75 ? -1.627 -2.181 -8.156 1.00 95.94 75 TYR A O 1
ATOM 556 N N . ASP A 1 76 ? -0.843 -4.032 -7.165 1.00 93.12 76 ASP A N 1
ATOM 557 C CA . ASP A 1 76 ? 0.558 -3.654 -7.271 1.00 93.12 76 ASP A CA 1
ATOM 558 C C . ASP A 1 76 ? 1.279 -4.463 -8.348 1.00 93.12 76 ASP A C 1
ATOM 560 O O . ASP A 1 76 ? 1.607 -3.938 -9.414 1.00 93.12 76 ASP A O 1
ATOM 564 N N . ARG A 1 77 ? 1.610 -5.729 -8.081 1.00 95.06 77 ARG A N 1
ATOM 565 C CA . ARG A 1 77 ? 2.400 -6.561 -9.003 1.00 95.06 77 ARG A CA 1
ATOM 566 C C . ARG A 1 77 ? 1.865 -7.981 -9.003 1.00 95.06 77 ARG A C 1
ATOM 568 O O . ARG A 1 77 ? 1.832 -8.627 -7.955 1.00 95.06 77 ARG A O 1
ATOM 575 N N . GLY A 1 78 ? 1.459 -8.468 -10.176 1.00 95.62 78 GLY A N 1
ATOM 576 C CA . GLY A 1 78 ? 0.800 -9.768 -10.317 1.00 95.62 78 GLY A CA 1
ATOM 577 C C . GLY A 1 78 ? 1.628 -10.929 -9.760 1.00 95.62 78 GLY A C 1
ATOM 578 O O . GLY A 1 78 ? 1.076 -11.839 -9.159 1.00 95.62 78 GLY A O 1
ATOM 579 N N . GLU A 1 79 ? 2.952 -10.880 -9.858 1.00 96.75 79 GLU A N 1
ATOM 580 C CA . GLU A 1 79 ? 3.844 -11.960 -9.423 1.00 96.75 79 GLU A CA 1
ATOM 581 C C . GLU A 1 79 ? 4.036 -12.034 -7.898 1.00 96.75 79 GLU A C 1
ATOM 583 O O . GLU A 1 79 ? 4.673 -12.964 -7.403 1.00 96.75 79 GLU A O 1
ATOM 588 N N . VAL A 1 80 ? 3.504 -11.079 -7.126 1.00 97.81 80 VAL A N 1
ATOM 589 C CA . VAL A 1 80 ? 3.570 -11.113 -5.651 1.00 97.81 80 VAL A CA 1
ATOM 590 C C . VAL A 1 80 ? 2.691 -12.221 -5.064 1.00 97.81 80 VAL A C 1
ATOM 592 O O . VAL A 1 80 ? 2.956 -12.693 -3.957 1.00 97.81 80 VAL A O 1
ATOM 595 N N . VAL A 1 81 ? 1.675 -12.665 -5.800 1.00 98.44 81 VAL A N 1
ATOM 596 C CA . VAL A 1 81 ? 0.788 -13.756 -5.390 1.00 98.44 81 VAL A CA 1
ATOM 597 C C . VAL A 1 81 ? 1.209 -15.042 -6.093 1.00 98.44 81 VAL A C 1
ATOM 599 O O . VAL A 1 81 ? 1.424 -15.063 -7.306 1.00 98.44 81 VAL A O 1
ATOM 602 N N . ASP A 1 82 ? 1.300 -16.131 -5.334 1.00 98.50 82 ASP A N 1
ATOM 603 C CA . ASP A 1 82 ? 1.398 -17.470 -5.904 1.00 98.50 82 ASP A CA 1
ATOM 604 C C . ASP A 1 82 ? 0.041 -17.863 -6.506 1.00 98.50 82 ASP A C 1
ATOM 606 O O . ASP A 1 82 ? -0.942 -18.125 -5.808 1.00 98.50 82 ASP A O 1
ATOM 610 N N . VAL A 1 83 ? -0.010 -17.904 -7.835 1.00 98.31 83 VAL A N 1
ATOM 611 C CA . VAL A 1 83 ? -1.230 -18.164 -8.609 1.00 98.31 83 VAL A CA 1
ATOM 612 C C . VAL A 1 83 ? -1.764 -19.580 -8.380 1.00 98.31 83 VAL A C 1
ATOM 614 O O . VAL A 1 83 ? -2.978 -19.783 -8.375 1.00 98.31 83 VAL A O 1
ATOM 617 N N . ALA A 1 84 ? -0.888 -20.564 -8.155 1.00 98.56 84 ALA A N 1
ATOM 618 C CA . ALA A 1 84 ? -1.312 -21.933 -7.871 1.00 98.56 84 ALA A CA 1
ATOM 619 C C . ALA A 1 84 ? -1.894 -22.044 -6.454 1.00 98.56 84 ALA A C 1
ATOM 621 O O . ALA A 1 84 ? -2.907 -22.717 -6.247 1.00 98.56 84 ALA A O 1
ATOM 622 N N . ALA A 1 85 ? -1.298 -21.339 -5.489 1.00 98.81 85 ALA A N 1
ATOM 623 C CA . ALA A 1 85 ? -1.855 -21.237 -4.144 1.00 98.81 85 ALA A CA 1
ATOM 624 C C . ALA A 1 85 ? -3.221 -20.532 -4.144 1.00 98.81 85 ALA A C 1
ATOM 626 O O . ALA A 1 85 ? -4.148 -20.991 -3.472 1.00 98.81 85 ALA A O 1
ATOM 627 N N . LEU A 1 86 ? -3.372 -19.461 -4.932 1.00 98.81 86 LEU A N 1
ATOM 628 C CA . LEU A 1 86 ? -4.644 -18.756 -5.085 1.00 98.81 86 LEU A CA 1
ATOM 629 C C . LEU A 1 86 ? -5.729 -19.653 -5.694 1.00 98.81 86 LEU A C 1
ATOM 631 O O . LEU A 1 86 ? -6.845 -19.688 -5.181 1.00 98.81 86 LEU A O 1
ATOM 635 N N . ASP A 1 87 ? -5.404 -20.417 -6.738 1.00 98.75 87 ASP A N 1
ATOM 636 C CA . ASP A 1 87 ? -6.315 -21.387 -7.360 1.00 98.75 87 ASP A CA 1
ATOM 637 C C . ASP A 1 87 ? -6.855 -22.398 -6.331 1.00 98.75 87 ASP A C 1
ATOM 639 O O . ASP A 1 87 ? -8.066 -22.605 -6.216 1.00 98.75 87 ASP A O 1
ATOM 643 N N . ALA A 1 88 ? -5.969 -22.963 -5.504 1.00 98.75 88 ALA A N 1
ATOM 644 C CA . ALA A 1 88 ? -6.350 -23.878 -4.428 1.00 98.75 88 ALA A CA 1
ATOM 645 C C . ALA A 1 88 ? -7.190 -23.193 -3.329 1.00 98.75 88 ALA A C 1
ATOM 647 O O . ALA A 1 88 ? -8.145 -23.778 -2.801 1.00 98.75 88 ALA A O 1
ATOM 648 N N . ALA A 1 89 ? -6.872 -21.945 -2.985 1.00 98.81 89 ALA A N 1
ATOM 649 C CA . ALA A 1 89 ? -7.607 -21.181 -1.981 1.00 98.81 89 ALA A CA 1
ATOM 650 C C . ALA A 1 89 ? -9.027 -20.803 -2.453 1.00 98.81 89 ALA A C 1
ATOM 652 O O . ALA A 1 89 ? -9.974 -20.891 -1.671 1.00 98.81 89 ALA A O 1
ATOM 653 N N . LEU A 1 90 ? -9.197 -20.471 -3.738 1.00 98.81 90 LEU A N 1
ATOM 654 C CA . LEU A 1 90 ? -10.501 -20.241 -4.375 1.00 98.81 90 LEU A CA 1
ATOM 655 C C . LEU A 1 90 ? -11.335 -21.527 -4.472 1.00 98.81 90 LEU A C 1
ATOM 657 O O . LEU A 1 90 ? -12.553 -21.502 -4.251 1.00 98.81 90 LEU A O 1
ATOM 661 N N . ALA A 1 91 ? -10.685 -22.656 -4.780 1.00 98.56 91 ALA A N 1
ATOM 662 C CA . ALA A 1 91 ? -11.327 -23.967 -4.863 1.00 98.56 91 ALA A CA 1
ATOM 663 C C . ALA A 1 91 ? -11.854 -24.441 -3.500 1.00 98.56 91 ALA A C 1
ATOM 665 O O . ALA A 1 91 ? -12.961 -24.968 -3.414 1.00 98.56 91 ALA A O 1
ATOM 666 N N . SER A 1 92 ? -11.074 -24.232 -2.436 1.00 98.38 92 SER A N 1
ATOM 667 C CA . SER A 1 92 ? -11.444 -24.620 -1.068 1.00 98.38 92 SER A CA 1
ATOM 668 C C . SER A 1 92 ? -12.447 -23.679 -0.397 1.00 98.38 92 SER A C 1
ATOM 670 O O . SER A 1 92 ? -12.988 -24.033 0.644 1.00 98.38 92 SER A O 1
ATOM 672 N N . GLY A 1 93 ? -12.693 -22.491 -0.960 1.00 98.31 93 GLY A N 1
ATOM 673 C CA . GLY A 1 93 ? -13.526 -21.460 -0.332 1.00 98.31 93 GLY A CA 1
ATOM 674 C C . GLY A 1 93 ? -12.807 -20.655 0.753 1.00 98.31 93 GLY A C 1
ATOM 675 O O . GLY A 1 93 ? -13.411 -19.763 1.345 1.00 98.31 93 GLY A O 1
ATOM 676 N N . ARG A 1 94 ? -11.507 -20.903 0.982 1.00 98.62 94 ARG A N 1
ATOM 677 C CA . ARG A 1 94 ? -10.675 -20.058 1.851 1.00 98.62 94 ARG A CA 1
ATOM 678 C C . ARG A 1 94 ? -10.705 -18.607 1.376 1.00 98.62 94 ARG A C 1
ATOM 680 O O . ARG A 1 94 ? -10.922 -17.715 2.185 1.00 98.62 94 ARG A O 1
ATOM 687 N N . ILE A 1 95 ? -10.548 -18.397 0.071 1.00 98.81 95 ILE A N 1
ATOM 688 C CA . ILE A 1 95 ? -10.735 -17.097 -0.575 1.00 98.81 95 ILE A CA 1
ATOM 689 C C . ILE A 1 95 ? -12.049 -17.135 -1.352 1.00 98.81 95 ILE A C 1
ATOM 691 O O . ILE A 1 95 ? -12.255 -18.006 -2.199 1.00 98.81 95 ILE A O 1
ATOM 695 N N . ALA A 1 96 ? -12.948 -16.199 -1.055 1.00 98.62 96 ALA A N 1
ATOM 696 C CA . ALA A 1 96 ? -14.209 -16.049 -1.776 1.00 98.62 96 ALA A CA 1
ATOM 697 C C . ALA A 1 96 ? -14.031 -15.264 -3.078 1.00 98.62 96 ALA A C 1
ATOM 699 O O . ALA A 1 96 ? -14.688 -15.582 -4.070 1.00 98.62 96 ALA A O 1
ATOM 700 N N . HIS A 1 97 ? -13.162 -14.248 -3.066 1.00 98.75 97 HIS A N 1
ATOM 701 C CA . HIS A 1 97 ? -12.936 -13.371 -4.209 1.00 98.75 97 HIS A CA 1
ATOM 702 C C . HIS A 1 97 ? -11.496 -12.847 -4.259 1.00 98.75 97 HIS A C 1
ATOM 704 O O . HIS A 1 97 ? -10.888 -12.601 -3.214 1.00 98.75 97 HIS A O 1
ATOM 710 N N . ALA A 1 98 ? -10.963 -12.646 -5.465 1.00 98.62 98 ALA A N 1
ATOM 711 C CA . ALA A 1 98 ? -9.654 -12.036 -5.679 1.00 98.62 98 ALA A CA 1
ATOM 712 C C . ALA A 1 98 ? -9.710 -10.935 -6.746 1.00 98.62 98 ALA A C 1
ATOM 714 O O . ALA A 1 98 ? -10.082 -11.199 -7.886 1.00 98.62 98 ALA A O 1
ATOM 715 N N . ALA A 1 99 ? -9.297 -9.722 -6.386 1.00 98.38 99 ALA A N 1
ATOM 716 C CA . ALA A 1 99 ? -9.170 -8.599 -7.305 1.00 98.38 99 ALA A CA 1
ATOM 717 C C . ALA A 1 99 ? -7.694 -8.375 -7.657 1.00 98.38 99 ALA A C 1
ATOM 719 O O . ALA A 1 99 ? -6.872 -8.121 -6.772 1.00 98.38 99 ALA A O 1
ATOM 720 N N . ILE A 1 100 ? -7.352 -8.491 -8.939 1.00 98.00 100 ILE A N 1
ATOM 721 C CA . ILE A 1 100 ? -5.982 -8.425 -9.455 1.00 98.00 100 ILE A CA 1
ATOM 722 C C . ILE A 1 100 ? -5.913 -7.340 -10.528 1.00 98.00 100 ILE A C 1
ATOM 724 O O . ILE A 1 100 ? -6.640 -7.398 -11.517 1.00 98.00 100 ILE A O 1
ATOM 728 N N . ASP A 1 101 ? -5.006 -6.381 -10.359 1.00 96.94 101 ASP A N 1
ATOM 729 C CA . ASP A 1 101 ? -4.690 -5.371 -11.370 1.00 96.94 101 ASP A CA 1
ATOM 730 C C . ASP A 1 101 ? -3.226 -5.522 -11.788 1.00 96.94 101 ASP A C 1
ATOM 732 O O . ASP A 1 101 ? -2.309 -5.354 -10.982 1.00 96.94 101 ASP A O 1
ATOM 736 N N . ALA A 1 102 ? -3.005 -5.932 -13.036 1.00 95.56 102 ALA A N 1
ATOM 737 C CA . ALA A 1 102 ? -1.677 -6.246 -13.552 1.00 95.56 102 ALA A CA 1
ATOM 738 C C . ALA A 1 102 ? -1.623 -6.116 -15.078 1.00 95.56 102 ALA A C 1
ATOM 740 O O . ALA A 1 102 ? -2.631 -6.251 -15.772 1.00 95.56 102 ALA A O 1
ATOM 741 N N . ASP A 1 103 ? -0.422 -5.905 -15.618 1.00 94.75 103 ASP A N 1
ATOM 742 C CA . ASP A 1 103 ? -0.239 -5.771 -17.061 1.00 94.75 103 ASP A CA 1
ATOM 743 C C . ASP A 1 103 ? -0.658 -7.033 -17.832 1.00 94.75 103 ASP A C 1
ATOM 745 O O . ASP A 1 103 ? -0.246 -8.160 -17.523 1.00 94.75 103 ASP A O 1
ATOM 749 N N . LEU A 1 104 ? -1.403 -6.816 -18.918 1.00 95.38 104 LEU A N 1
ATOM 750 C CA . LEU A 1 104 ? -1.653 -7.804 -19.959 1.00 95.38 104 LEU A CA 1
ATOM 751 C C . LEU A 1 104 ? -1.278 -7.207 -21.314 1.00 95.38 104 LEU A C 1
ATOM 753 O O . LEU A 1 104 ? -1.934 -6.302 -21.826 1.00 95.38 104 LEU A O 1
ATOM 757 N N . PHE A 1 105 ? -0.233 -7.748 -21.923 1.00 95.69 105 PHE A N 1
ATOM 758 C CA . PHE A 1 105 ? 0.226 -7.329 -23.237 1.00 95.69 105 PHE A CA 1
ATOM 759 C C . PHE A 1 105 ? -0.293 -8.279 -24.307 1.00 95.69 105 PHE A C 1
ATOM 761 O O . PHE A 1 105 ? -0.320 -9.499 -24.118 1.00 95.69 105 PHE A O 1
ATOM 768 N N . LYS A 1 106 ? -0.641 -7.721 -25.466 1.00 96.44 106 LYS A N 1
ATOM 769 C CA . LYS A 1 106 ? -1.013 -8.474 -26.661 1.00 96.44 106 LYS A CA 1
ATOM 770 C C . LYS A 1 106 ? -0.086 -8.096 -27.803 1.00 96.44 106 LYS A C 1
ATOM 772 O O . LYS A 1 106 ? -0.023 -6.933 -28.195 1.00 96.44 106 LYS A O 1
ATOM 777 N N . ASP A 1 107 ? 0.610 -9.085 -28.346 1.00 96.81 107 ASP A N 1
ATOM 778 C CA . ASP A 1 107 ? 1.429 -8.897 -29.536 1.00 96.81 107 ASP A CA 1
ATOM 779 C C . ASP A 1 107 ? 0.540 -8.529 -30.734 1.00 96.81 107 ASP A C 1
ATOM 781 O O . ASP A 1 107 ? -0.421 -9.234 -31.051 1.00 96.81 107 ASP A O 1
ATOM 785 N N . ALA A 1 108 ? 0.846 -7.413 -31.397 1.00 95.69 108 ALA A N 1
ATOM 786 C CA . ALA A 1 108 ? -0.010 -6.862 -32.446 1.00 95.69 108 ALA A CA 1
ATOM 787 C C . ALA A 1 108 ? -0.042 -7.723 -33.722 1.00 95.69 108 ALA A C 1
ATOM 789 O O . ALA A 1 108 ? -1.042 -7.711 -34.436 1.00 95.69 108 ALA A O 1
ATOM 790 N N . ALA A 1 109 ? 1.031 -8.467 -34.013 1.00 96.75 109 ALA A N 1
ATOM 791 C CA . ALA A 1 109 ? 1.151 -9.261 -35.236 1.00 96.75 109 ALA A CA 1
ATOM 792 C C . ALA A 1 109 ? 0.553 -10.667 -35.083 1.00 96.75 109 ALA A C 1
ATOM 794 O O . ALA A 1 109 ? -0.084 -11.185 -35.997 1.00 96.75 109 ALA A O 1
ATOM 795 N N . THR A 1 110 ? 0.767 -11.291 -33.928 1.00 96.81 110 THR A N 1
ATOM 796 C CA . THR A 1 110 ? 0.425 -12.694 -33.652 1.00 96.81 110 THR A CA 1
ATOM 797 C C . THR A 1 110 ? -0.800 -12.846 -32.757 1.00 96.81 110 THR A C 1
ATOM 799 O O . THR A 1 110 ? -1.367 -13.931 -32.669 1.00 96.81 110 THR A O 1
ATOM 802 N N . GLY A 1 111 ? -1.203 -11.784 -32.054 1.00 96.00 111 GLY A N 1
ATOM 803 C CA . GLY A 1 111 ? -2.269 -11.822 -31.057 1.00 96.00 111 GLY A CA 1
ATOM 804 C C . GLY A 1 111 ? -1.899 -12.556 -29.765 1.00 96.00 111 GLY A C 1
ATOM 805 O O . GLY A 1 111 ? -2.760 -12.687 -28.895 1.00 96.00 111 GLY A O 1
ATOM 806 N N . ARG A 1 112 ? -0.651 -13.029 -29.623 1.00 97.38 112 ARG A N 1
ATOM 807 C CA . ARG A 1 112 ? -0.184 -13.763 -28.443 1.00 97.38 112 ARG A CA 1
ATOM 808 C C . ARG A 1 112 ? -0.224 -12.870 -27.203 1.00 97.38 112 ARG A C 1
ATOM 810 O O . ARG A 1 112 ? 0.281 -11.748 -27.230 1.00 97.38 112 ARG A O 1
ATOM 817 N N . LEU A 1 113 ? -0.794 -13.394 -26.120 1.00 96.94 113 LEU A N 1
ATOM 818 C CA . LEU A 1 113 ? -0.840 -12.722 -24.823 1.00 96.94 113 LEU A CA 1
ATOM 819 C C . LEU A 1 113 ? 0.438 -12.979 -24.015 1.00 96.94 113 LEU A C 1
ATOM 821 O O . LEU A 1 113 ? 1.040 -14.050 -24.108 1.00 96.94 113 LEU A O 1
ATOM 825 N N . SER A 1 114 ? 0.843 -11.993 -23.220 1.00 96.81 114 SER A N 1
ATOM 826 C CA . SER A 1 114 ? 1.984 -12.064 -22.299 1.00 96.81 114 SER A CA 1
ATOM 827 C C . SER A 1 114 ? 1.805 -11.091 -21.134 1.00 96.81 114 SER A C 1
ATOM 829 O O . SER A 1 114 ? 0.985 -10.181 -21.219 1.00 96.81 114 SER A O 1
ATOM 831 N N . GLY A 1 115 ? 2.593 -11.254 -20.073 1.00 95.38 115 GLY A N 1
ATOM 832 C CA . GLY A 1 115 ? 2.607 -10.343 -18.929 1.00 95.38 115 GLY A CA 1
ATOM 833 C C . GLY A 1 115 ? 2.104 -10.979 -17.630 1.00 95.38 115 GLY A C 1
ATOM 834 O O . GLY A 1 115 ? 1.653 -12.128 -17.637 1.00 95.38 115 GLY A O 1
ATOM 835 N N . PRO A 1 116 ? 2.198 -10.240 -16.516 1.00 95.50 116 PRO A N 1
ATOM 836 C CA . PRO A 1 116 ? 1.882 -10.721 -15.171 1.00 95.50 116 PRO A CA 1
ATOM 837 C C . PRO A 1 116 ? 0.412 -11.101 -14.961 1.00 95.50 116 PRO A C 1
ATOM 839 O O . PRO A 1 116 ? 0.127 -11.906 -14.081 1.00 95.50 116 PRO A O 1
ATOM 842 N N . MET A 1 117 ? -0.518 -10.588 -15.772 1.00 96.69 117 MET A N 1
ATOM 843 C CA . MET A 1 117 ? -1.928 -10.993 -15.725 1.00 96.69 117 MET A CA 1
ATOM 844 C C . MET A 1 117 ? -2.188 -12.366 -16.3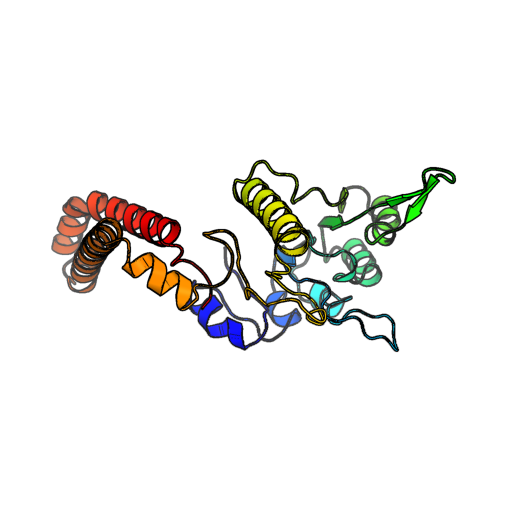74 1.00 96.69 117 MET A C 1
ATOM 846 O O . MET A 1 117 ? -3.165 -13.038 -16.049 1.00 96.69 117 MET A O 1
ATOM 850 N N . LEU A 1 118 ? -1.325 -12.818 -17.294 1.00 97.12 118 LEU A N 1
ATOM 851 C CA . LEU A 1 118 ? -1.558 -14.033 -18.088 1.00 97.12 118 LEU A CA 1
ATOM 852 C C . LEU A 1 118 ? -1.866 -15.289 -17.240 1.00 97.12 118 LEU A C 1
ATOM 854 O O . LEU A 1 118 ? -2.798 -16.010 -17.604 1.00 97.12 118 LEU A O 1
ATOM 858 N N . PRO A 1 119 ? -1.163 -15.566 -16.120 1.00 97.06 119 PRO A N 1
ATOM 859 C CA . PRO A 1 119 ? -1.443 -16.736 -15.286 1.00 97.06 119 PRO A CA 1
ATOM 860 C C . PRO A 1 119 ? -2.823 -16.728 -14.613 1.00 97.06 119 PRO A C 1
ATOM 862 O O . PRO A 1 119 ? -3.305 -17.790 -14.228 1.00 97.06 119 PRO A O 1
ATOM 865 N N . TYR A 1 120 ? -3.462 -15.563 -14.478 1.00 97.62 120 TYR A N 1
ATOM 866 C CA . TYR A 1 120 ? -4.768 -15.412 -13.831 1.00 97.62 120 TYR A CA 1
ATOM 867 C C . TYR A 1 120 ? -5.940 -15.674 -14.780 1.00 97.62 120 TYR A C 1
ATOM 869 O O . TYR A 1 120 ? -7.020 -16.039 -14.321 1.00 97.62 120 TYR A O 1
ATOM 877 N N . LEU A 1 121 ? -5.748 -15.555 -16.100 1.00 96.56 121 LEU A N 1
ATOM 878 C CA . LEU A 1 121 ? -6.832 -15.774 -17.068 1.00 96.56 121 LEU A CA 1
ATOM 879 C C . LEU A 1 121 ? -7.460 -17.180 -16.950 1.00 96.56 121 LEU A C 1
ATOM 881 O O . LEU A 1 121 ? -8.687 -17.273 -16.905 1.00 96.56 121 LEU A O 1
ATOM 885 N N . PRO A 1 122 ? -6.682 -18.276 -16.804 1.00 97.25 122 PRO A N 1
ATOM 886 C CA . PRO A 1 122 ? -7.258 -19.601 -16.580 1.00 97.25 122 PRO A CA 1
ATOM 887 C C . PRO A 1 122 ? -7.973 -19.757 -15.230 1.00 97.25 122 PRO A C 1
ATOM 889 O O . PRO A 1 122 ? -8.798 -20.661 -15.095 1.00 97.25 122 PRO A O 1
ATOM 892 N N . LEU A 1 123 ? -7.649 -18.940 -14.216 1.00 97.81 123 LEU A N 1
ATOM 893 C CA . LEU A 1 123 ? -8.343 -18.977 -12.922 1.00 97.81 123 LEU A CA 1
ATOM 894 C C . LEU A 1 123 ? -9.763 -18.436 -13.069 1.00 97.81 123 LEU A C 1
ATOM 896 O O . LEU A 1 123 ? -10.674 -19.046 -12.523 1.00 97.81 123 LEU A O 1
ATOM 900 N N . GLU A 1 124 ? -9.972 -17.368 -13.844 1.00 94.88 124 GLU A N 1
ATOM 901 C CA . GLU A 1 124 ? -11.322 -16.842 -14.099 1.00 94.88 124 GLU A CA 1
ATOM 902 C C . GLU A 1 124 ? -12.195 -17.848 -14.856 1.00 94.88 124 GLU A C 1
ATOM 904 O O . GLU A 1 124 ? -13.379 -18.002 -14.563 1.00 94.88 124 GLU A O 1
ATOM 909 N N . GLU A 1 125 ? -11.615 -18.630 -15.769 1.00 94.25 125 GLU A N 1
ATOM 910 C CA . GLU A 1 125 ? -12.352 -19.719 -16.418 1.00 94.25 125 GLU A CA 1
ATOM 911 C C . GLU A 1 125 ? -12.770 -20.824 -15.434 1.00 94.25 125 GLU A C 1
ATOM 913 O O . GLU A 1 125 ? -13.885 -21.347 -15.544 1.00 94.25 125 GLU A O 1
ATOM 918 N N . ARG A 1 126 ? -11.899 -21.178 -1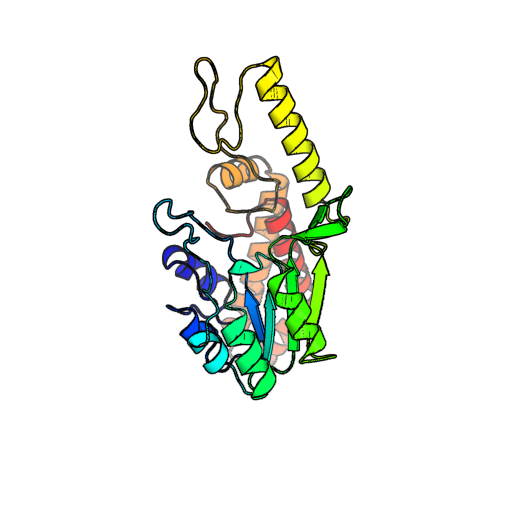4.475 1.00 97.75 126 ARG A N 1
ATOM 919 C CA . ARG A 1 126 ? -12.150 -22.222 -13.462 1.00 97.75 126 ARG A CA 1
ATOM 920 C C . ARG A 1 126 ? -13.076 -21.765 -12.336 1.00 97.75 126 ARG A C 1
ATOM 922 O O . ARG A 1 126 ? -13.878 -22.559 -11.849 1.00 97.75 126 ARG A O 1
ATOM 929 N N . HIS A 1 127 ? -12.977 -20.501 -11.940 1.00 98.00 127 HIS A N 1
ATOM 930 C CA . HIS A 1 127 ? -13.627 -19.916 -10.765 1.00 98.00 127 HIS A CA 1
ATOM 931 C C . HIS A 1 127 ? -14.536 -18.747 -11.145 1.00 98.00 127 HIS A C 1
ATOM 933 O O . HIS A 1 127 ? -14.519 -17.714 -10.482 1.00 98.00 127 HIS A O 1
ATOM 939 N N . LYS A 1 128 ? -15.328 -18.912 -12.210 1.00 96.06 128 LYS A N 1
ATOM 940 C CA . LYS A 1 128 ? -16.178 -17.851 -12.774 1.00 96.06 128 LYS A CA 1
ATOM 941 C C . LYS A 1 128 ? -16.925 -17.054 -11.708 1.00 96.06 128 LYS A C 1
ATOM 943 O O . LYS A 1 128 ? -17.668 -17.625 -10.906 1.00 96.06 128 LYS A O 1
ATOM 948 N N . GLY A 1 129 ? -16.763 -15.732 -11.751 1.00 95.50 129 GLY A N 1
ATOM 949 C CA . GLY A 1 129 ? -17.399 -14.803 -10.813 1.00 95.50 129 GLY A CA 1
ATOM 950 C C . GLY A 1 129 ? -16.693 -14.666 -9.460 1.00 95.50 129 GLY A C 1
ATOM 951 O O . GLY A 1 129 ? -17.207 -13.969 -8.585 1.00 95.50 129 GLY A O 1
ATOM 952 N N . LYS A 1 130 ? -15.529 -15.304 -9.272 1.00 98.25 130 LYS A N 1
ATOM 953 C CA . LYS A 1 130 ? -14.681 -15.140 -8.081 1.00 98.25 130 LYS A CA 1
ATOM 954 C C . LYS A 1 130 ? -13.416 -14.312 -8.332 1.00 98.25 130 LYS A C 1
ATOM 956 O O . LYS A 1 130 ? -12.653 -14.128 -7.385 1.00 98.25 130 LYS A O 1
ATOM 961 N N . LEU A 1 131 ? -13.173 -13.820 -9.549 1.00 98.06 131 LEU A N 1
ATOM 962 C CA . LEU A 1 131 ? -12.090 -12.874 -9.804 1.00 98.06 131 LEU A CA 1
ATOM 963 C C . LEU A 1 131 ? -12.586 -11.573 -10.444 1.00 98.06 131 LEU A C 1
ATOM 965 O O . LEU A 1 131 ? -13.504 -11.558 -11.261 1.00 98.06 131 LEU A O 1
ATOM 969 N N . GLU A 1 132 ? -11.914 -10.484 -10.084 1.00 97.25 132 GLU A N 1
ATOM 970 C CA . GLU A 1 132 ? -11.932 -9.202 -10.782 1.00 97.25 132 GLU A CA 1
ATOM 971 C C . GLU A 1 132 ? -10.537 -8.990 -11.376 1.00 97.25 132 GLU A C 1
ATOM 973 O O . GLU A 1 132 ? -9.556 -8.905 -10.640 1.00 97.25 132 GLU A O 1
ATOM 978 N N . LEU A 1 133 ? -10.429 -8.949 -12.707 1.00 96.69 133 LEU A N 1
ATOM 979 C CA . LEU A 1 133 ? -9.154 -8.775 -13.407 1.00 96.69 133 LEU A CA 1
ATOM 980 C C . LEU A 1 133 ? -9.144 -7.437 -14.150 1.00 96.69 133 LEU A C 1
ATOM 982 O O . LEU A 1 133 ? -9.919 -7.240 -15.090 1.00 96.69 133 LEU A O 1
ATOM 986 N N . LEU A 1 134 ? -8.245 -6.540 -13.751 1.00 95.31 134 LEU A N 1
ATOM 987 C CA . LEU A 1 134 ? -8.060 -5.217 -14.345 1.00 95.31 134 LEU A CA 1
ATOM 988 C C . LEU A 1 134 ? -6.701 -5.134 -15.079 1.00 95.31 134 LEU A C 1
ATOM 990 O O . LEU A 1 134 ? -5.698 -5.664 -14.593 1.00 95.31 134 LEU A O 1
ATOM 994 N N . PRO A 1 135 ? -6.630 -4.525 -16.279 1.00 93.25 135 PRO A N 1
ATOM 995 C CA . PRO A 1 135 ? -5.417 -4.520 -17.100 1.00 93.25 135 PRO A CA 1
ATOM 996 C C . PRO A 1 135 ? -4.451 -3.370 -16.741 1.00 93.25 135 PRO A C 1
ATOM 998 O O . PRO A 1 135 ? -4.144 -2.537 -17.591 1.00 93.25 135 PRO A O 1
ATOM 1001 N N . HIS A 1 136 ? -3.970 -3.325 -15.497 1.00 93.25 136 HIS A N 1
ATOM 1002 C CA . HIS A 1 136 ? -3.105 -2.273 -14.932 1.00 93.25 136 HIS A CA 1
ATOM 1003 C C . HIS A 1 136 ? -3.734 -0.869 -14.979 1.00 93.25 136 HIS A C 1
ATOM 1005 O O . HIS A 1 136 ? -3.109 0.113 -15.389 1.00 93.25 136 HIS A O 1
ATOM 1011 N N . ALA A 1 137 ? -4.999 -0.776 -14.575 1.00 89.81 137 ALA A N 1
ATOM 1012 C CA . ALA A 1 137 ? -5.814 0.429 -14.683 1.00 89.81 137 ALA A CA 1
ATOM 1013 C C . ALA A 1 137 ? -5.974 1.202 -13.360 1.00 89.81 137 ALA A C 1
ATOM 1015 O O . ALA A 1 137 ? -6.473 2.325 -13.381 1.00 89.81 137 ALA A O 1
ATOM 1016 N N . ALA A 1 138 ? -5.541 0.667 -12.211 1.00 86.25 138 ALA A N 1
ATOM 1017 C CA . ALA A 1 138 ? -5.798 1.286 -10.904 1.00 86.25 138 ALA A CA 1
ATOM 1018 C C . ALA A 1 138 ? -5.192 2.694 -10.765 1.00 86.25 138 ALA A C 1
ATOM 1020 O O . ALA A 1 138 ? -5.733 3.549 -10.065 1.00 86.25 138 ALA A O 1
ATOM 1021 N N . ALA A 1 139 ? -4.075 2.955 -11.448 1.00 79.56 139 ALA A N 1
ATOM 1022 C CA . ALA A 1 139 ? -3.413 4.258 -11.442 1.00 79.56 139 ALA A CA 1
ATOM 1023 C C . ALA A 1 139 ? -3.963 5.249 -12.491 1.00 79.56 139 ALA A C 1
ATOM 1025 O O . ALA A 1 139 ? -3.495 6.394 -12.534 1.00 79.56 139 ALA A O 1
ATOM 1026 N N . ASP A 1 140 ? -4.923 4.845 -13.332 1.00 81.12 140 ASP A N 1
ATOM 1027 C CA . ASP A 1 140 ? -5.503 5.683 -14.389 1.00 81.12 140 ASP A CA 1
ATOM 1028 C C . ASP A 1 140 ? -6.603 6.598 -13.826 1.00 81.12 140 ASP A C 1
ATOM 1030 O O . ASP A 1 140 ? -7.800 6.413 -14.035 1.00 81.12 140 ASP A O 1
ATOM 1034 N N . THR A 1 141 ? -6.177 7.569 -13.014 1.00 78.44 141 THR A N 1
ATOM 1035 C CA . THR A 1 141 ? -7.055 8.520 -12.319 1.00 78.44 141 THR A CA 1
ATOM 1036 C C . THR A 1 141 ? -6.671 9.970 -12.620 1.00 78.44 141 THR A C 1
ATOM 1038 O O . THR A 1 141 ? -5.495 10.285 -12.825 1.00 78.44 141 THR A O 1
ATOM 1041 N N . ASP A 1 142 ? -7.644 10.882 -12.520 1.00 79.56 142 ASP A N 1
ATOM 1042 C CA . ASP A 1 142 ? -7.438 12.342 -12.568 1.00 79.56 142 ASP A CA 1
ATOM 1043 C C . ASP A 1 142 ? -6.807 12.908 -11.276 1.00 79.56 142 ASP A C 1
ATOM 1045 O O . ASP A 1 142 ? -6.851 14.113 -11.008 1.00 79.56 142 ASP A O 1
ATOM 1049 N N . HIS A 1 143 ? -6.216 12.053 -10.433 1.00 79.44 143 HIS A N 1
ATOM 1050 C CA . HIS A 1 143 ? -5.637 12.489 -9.171 1.00 79.44 143 HIS A CA 1
ATOM 1051 C C . HIS A 1 143 ? -4.485 13.488 -9.422 1.00 79.44 143 HIS A C 1
ATOM 1053 O O . HIS A 1 143 ? -3.598 13.212 -10.239 1.00 79.44 143 HIS A O 1
ATOM 1059 N N . PRO A 1 144 ? -4.412 14.631 -8.704 1.00 79.12 144 PRO A N 1
ATOM 1060 C CA . PRO A 1 144 ? -3.421 15.684 -8.969 1.00 79.12 144 PRO A CA 1
ATOM 1061 C C . PRO A 1 144 ? -1.959 15.212 -8.971 1.00 79.12 144 PRO A C 1
ATOM 1063 O O . PRO A 1 144 ? -1.122 15.754 -9.700 1.00 79.12 144 PRO A O 1
ATOM 1066 N N . SER A 1 145 ? -1.642 14.169 -8.194 1.00 80.06 145 SER A N 1
ATOM 1067 C CA . SER A 1 145 ? -0.310 13.549 -8.181 1.00 80.06 145 SER A CA 1
ATOM 1068 C C . SER A 1 145 ? 0.115 12.990 -9.540 1.00 80.06 145 SER A C 1
ATOM 1070 O O . SER A 1 145 ? 1.310 12.980 -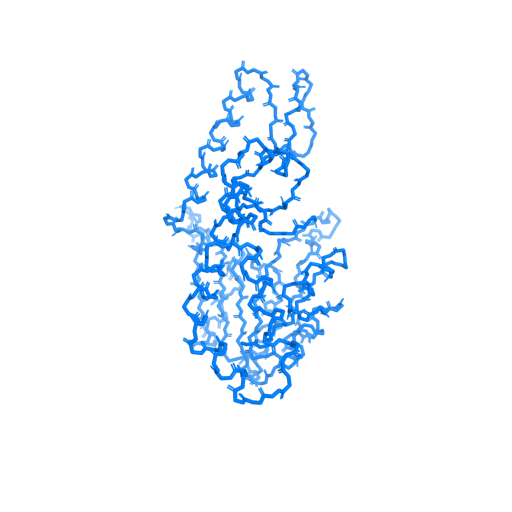9.836 1.00 80.06 145 SER A O 1
ATOM 1072 N N . ARG A 1 146 ? -0.830 12.556 -10.384 1.00 83.88 146 ARG A N 1
ATOM 1073 C CA . ARG A 1 146 ? -0.547 11.973 -11.699 1.00 83.88 146 ARG A CA 1
ATOM 1074 C C . ARG A 1 146 ? 0.022 13.016 -12.649 1.00 83.88 146 ARG A C 1
ATOM 1076 O O . ARG A 1 146 ? 1.078 12.796 -13.245 1.00 83.88 146 ARG A O 1
ATOM 1083 N N . VAL A 1 147 ? -0.638 14.171 -12.729 1.00 87.12 147 VAL A N 1
ATOM 1084 C CA . VAL A 1 147 ? -0.182 15.317 -13.525 1.00 87.12 147 VAL A CA 1
ATOM 1085 C C . VAL A 1 147 ? 1.120 15.876 -12.955 1.00 87.12 147 VAL A C 1
ATOM 1087 O O . VAL A 1 147 ? 2.046 16.163 -13.712 1.00 87.12 147 VAL A O 1
ATOM 1090 N N . ALA A 1 148 ? 1.232 15.989 -11.627 1.00 87.06 148 ALA A N 1
ATOM 1091 C CA . ALA A 1 148 ? 2.459 16.453 -10.981 1.00 87.06 148 ALA A CA 1
ATOM 1092 C C . ALA A 1 148 ? 3.656 15.535 -11.286 1.00 87.06 148 ALA A C 1
ATOM 1094 O O . ALA A 1 148 ? 4.723 16.021 -11.661 1.00 87.06 148 ALA A O 1
ATOM 1095 N N . GLY A 1 149 ? 3.468 14.215 -11.201 1.00 88.56 149 GLY A N 1
ATOM 1096 C CA . GLY A 1 149 ? 4.489 13.225 -11.541 1.00 88.56 149 GLY A CA 1
ATOM 1097 C C . GLY A 1 149 ? 4.872 13.251 -13.022 1.00 88.56 149 GLY A C 1
ATOM 1098 O O . GLY A 1 149 ? 6.056 13.195 -13.343 1.00 88.56 149 GLY A O 1
ATOM 1099 N N . ALA A 1 150 ? 3.899 13.403 -13.928 1.00 90.25 150 ALA A N 1
ATOM 1100 C CA . ALA A 1 150 ? 4.163 13.519 -15.364 1.00 90.25 150 ALA A CA 1
ATOM 1101 C C . ALA A 1 150 ? 4.981 14.776 -15.700 1.00 90.25 150 ALA A C 1
ATOM 1103 O O . ALA A 1 150 ? 5.970 14.692 -16.426 1.00 90.25 150 ALA A O 1
ATOM 1104 N N . ARG A 1 151 ? 4.617 15.929 -15.122 1.00 92.69 151 ARG A N 1
ATOM 1105 C CA . ARG A 1 151 ? 5.383 17.177 -15.262 1.00 92.69 151 ARG A CA 1
ATOM 1106 C C . ARG A 1 151 ? 6.807 17.012 -14.745 1.00 92.69 151 ARG A C 1
ATOM 1108 O O . ARG A 1 151 ? 7.748 17.322 -15.462 1.00 92.69 151 ARG A O 1
ATOM 1115 N N . GLN A 1 152 ? 6.959 16.436 -13.552 1.00 93.00 152 GLN A N 1
ATOM 1116 C CA . GLN A 1 152 ? 8.269 16.160 -12.976 1.00 93.00 152 GLN A CA 1
ATOM 1117 C C . GLN A 1 152 ? 9.112 15.242 -13.877 1.00 93.00 152 GLN A C 1
ATOM 1119 O O . GLN A 1 152 ? 10.303 15.489 -14.034 1.00 93.00 152 GLN A O 1
ATOM 1124 N N . ALA A 1 153 ? 8.529 14.203 -14.480 1.00 94.25 153 ALA A N 1
ATOM 1125 C CA . ALA A 1 153 ? 9.250 13.323 -15.397 1.00 94.25 153 ALA A CA 1
ATOM 1126 C C . ALA A 1 153 ? 9.737 14.069 -16.651 1.00 94.25 153 ALA A C 1
ATOM 1128 O O . ALA A 1 153 ? 10.883 13.892 -17.061 1.00 94.25 153 ALA A O 1
ATOM 1129 N N . VAL A 1 154 ? 8.899 14.939 -17.227 1.00 96.81 154 VAL A N 1
ATOM 1130 C CA . VAL A 1 154 ? 9.289 15.798 -18.357 1.00 96.81 154 VAL A CA 1
ATOM 1131 C C . VAL A 1 154 ? 10.427 16.732 -17.955 1.00 96.81 154 VAL A C 1
ATOM 1133 O O . VAL A 1 154 ? 11.435 16.778 -18.656 1.00 96.81 154 VAL A O 1
ATOM 1136 N N . ASP A 1 155 ? 10.314 17.416 -16.815 1.00 95.75 155 ASP A N 1
ATOM 1137 C CA . ASP A 1 155 ? 11.362 18.309 -16.314 1.00 95.75 155 ASP A CA 1
ATOM 1138 C C . ASP A 1 155 ? 12.695 17.559 -16.150 1.00 95.75 155 ASP A C 1
ATOM 1140 O O . ASP A 1 155 ? 13.733 18.028 -16.610 1.00 95.75 155 ASP A O 1
ATOM 1144 N N . GLN A 1 156 ? 12.664 16.341 -15.598 1.00 95.94 156 GLN A N 1
ATOM 1145 C CA . GLN A 1 156 ? 13.855 15.500 -15.435 1.00 95.94 156 GLN A CA 1
ATOM 1146 C C . GLN A 1 156 ? 14.489 15.102 -16.768 1.00 95.94 156 GLN A C 1
ATOM 1148 O O . GLN A 1 156 ? 15.711 15.150 -16.900 1.00 95.94 156 GLN A O 1
ATOM 1153 N N . ILE A 1 157 ? 13.684 14.742 -17.770 1.00 96.88 157 ILE A N 1
ATOM 1154 C CA . ILE A 1 157 ? 14.182 14.447 -19.120 1.00 96.88 157 ILE A CA 1
ATOM 1155 C C . ILE A 1 157 ? 14.864 15.688 -19.711 1.00 96.88 157 ILE A C 1
ATOM 1157 O O . ILE A 1 157 ? 15.965 15.596 -20.259 1.00 96.88 157 ILE A O 1
ATOM 1161 N N . MET A 1 158 ? 14.241 16.860 -19.571 1.00 98.12 158 MET A N 1
ATOM 1162 C CA . MET A 1 158 ? 14.791 18.115 -20.081 1.00 98.12 158 MET A CA 1
ATOM 1163 C C . MET A 1 158 ? 16.087 18.513 -19.360 1.00 98.12 158 MET A C 1
ATOM 1165 O O . MET A 1 158 ? 17.032 18.944 -20.022 1.00 98.12 158 MET A O 1
ATOM 1169 N N . ASP A 1 159 ? 16.175 18.322 -18.044 1.00 97.56 159 ASP A N 1
ATOM 1170 C CA . ASP A 1 159 ? 17.373 18.605 -17.245 1.00 97.56 159 ASP A CA 1
ATOM 1171 C C . ASP A 1 159 ? 18.559 17.716 -17.649 1.00 97.56 159 ASP A C 1
ATOM 1173 O O . ASP A 1 159 ? 19.681 18.205 -17.834 1.00 97.56 159 ASP A O 1
ATOM 1177 N N . VAL A 1 160 ? 18.306 16.423 -17.872 1.00 97.12 160 VAL A N 1
ATOM 1178 C CA . VAL A 1 160 ? 19.309 15.465 -18.362 1.00 97.12 160 VAL A CA 1
ATOM 1179 C C . VAL A 1 160 ? 19.840 15.898 -19.731 1.00 97.12 160 VAL A C 1
ATOM 1181 O O . VAL A 1 160 ? 21.052 15.901 -19.945 1.00 97.12 160 VAL A O 1
ATOM 1184 N N . ILE A 1 161 ? 18.955 16.298 -20.650 1.00 97.62 161 ILE A N 1
ATOM 1185 C CA . ILE A 1 161 ? 19.327 16.676 -22.023 1.00 97.62 161 ILE A CA 1
ATOM 1186 C C . ILE A 1 161 ? 20.061 18.020 -22.068 1.00 97.62 161 ILE A C 1
ATOM 1188 O O . ILE A 1 161 ? 21.060 18.155 -22.773 1.00 97.62 161 ILE A O 1
ATOM 1192 N N . ARG A 1 162 ? 19.559 19.039 -21.361 1.00 97.94 162 ARG A N 1
ATOM 1193 C CA . ARG A 1 162 ? 20.021 20.425 -21.540 1.00 97.94 162 ARG A CA 1
ATOM 1194 C C . ARG A 1 162 ? 21.202 20.788 -20.657 1.00 97.94 162 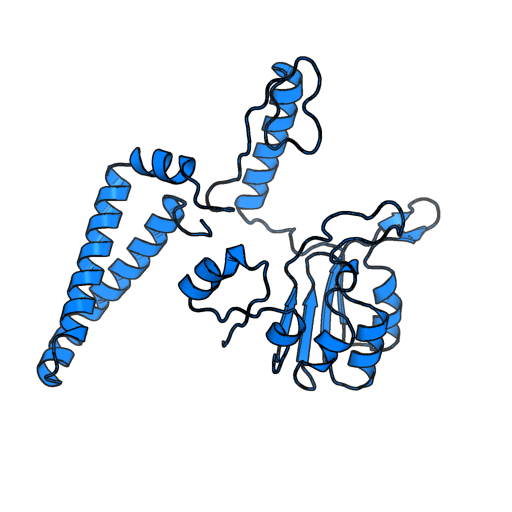ARG A C 1
ATOM 1196 O O . ARG A 1 162 ? 22.046 21.570 -21.086 1.00 97.94 162 ARG A O 1
ATOM 1203 N N . ILE A 1 163 ? 21.239 20.269 -19.431 1.00 97.69 163 ILE A N 1
ATOM 1204 C CA . ILE A 1 163 ? 22.205 20.701 -18.410 1.00 97.69 163 ILE A CA 1
ATOM 1205 C C . ILE A 1 163 ? 22.908 19.537 -17.706 1.00 97.69 163 ILE A C 1
ATOM 1207 O O . ILE A 1 163 ? 23.656 19.770 -16.760 1.00 97.69 163 ILE A O 1
ATOM 1211 N N . LYS A 1 164 ? 22.705 18.297 -18.172 1.00 97.81 164 LYS A N 1
ATOM 1212 C CA . LYS A 1 164 ? 23.328 17.081 -17.626 1.00 97.81 164 LYS A CA 1
ATOM 1213 C C . LYS A 1 164 ? 23.084 16.890 -16.122 1.00 97.81 164 LYS A C 1
ATOM 1215 O O . LYS A 1 164 ? 23.946 16.395 -15.399 1.00 97.81 164 LYS A O 1
ATOM 1220 N N . SER A 1 165 ? 21.903 17.278 -15.647 1.00 97.81 165 SER A N 1
ATOM 1221 C CA . SER A 1 165 ? 21.493 17.108 -14.251 1.00 97.81 165 SER A CA 1
ATOM 1222 C C . SER A 1 165 ? 20.543 15.918 -14.121 1.00 97.81 165 SER A C 1
ATOM 1224 O O . SER A 1 165 ? 19.575 15.823 -14.872 1.00 97.81 165 SER A O 1
ATOM 1226 N N . VAL A 1 166 ? 20.808 15.004 -13.184 1.00 97.31 166 VAL A N 1
ATOM 1227 C CA . VAL A 1 166 ? 19.991 13.802 -12.953 1.00 97.31 166 VAL A CA 1
ATOM 1228 C C . VAL A 1 166 ? 19.297 13.891 -11.598 1.00 97.31 166 VAL A C 1
ATOM 1230 O O . VAL A 1 166 ? 19.939 13.809 -10.552 1.00 97.31 166 VAL A O 1
ATOM 1233 N N . THR A 1 167 ? 17.970 14.009 -11.611 1.00 95.31 167 THR A N 1
ATOM 1234 C CA . THR A 1 167 ? 17.123 13.851 -10.415 1.00 95.31 167 THR A CA 1
ATOM 1235 C C . THR A 1 167 ? 16.523 12.444 -10.405 1.00 95.31 167 THR A C 1
ATOM 1237 O O . THR A 1 167 ? 16.236 11.898 -11.464 1.00 95.31 167 THR A O 1
ATOM 1240 N N . ASN A 1 168 ? 16.292 11.861 -9.223 1.00 93.88 168 ASN A N 1
ATOM 1241 C CA . ASN A 1 168 ? 15.707 10.520 -9.048 1.00 93.88 168 ASN A CA 1
ATOM 1242 C C . ASN A 1 168 ? 16.506 9.392 -9.720 1.00 93.88 168 ASN A C 1
ATOM 1244 O O . ASN A 1 168 ? 15.925 8.421 -10.207 1.00 93.88 168 ASN A O 1
ATOM 1248 N N . LEU A 1 169 ? 17.837 9.512 -9.717 1.00 94.38 169 LEU A N 1
ATOM 1249 C CA . LEU A 1 169 ? 18.751 8.543 -10.318 1.00 94.38 169 LEU A CA 1
ATOM 1250 C C . LEU A 1 169 ? 18.421 7.094 -9.910 1.00 94.38 169 LEU A C 1
ATOM 1252 O O . LEU A 1 169 ? 18.269 6.773 -8.727 1.00 94.38 169 LEU A O 1
ATOM 1256 N N . LYS A 1 170 ? 18.354 6.212 -10.912 1.00 91.00 170 LYS A N 1
ATOM 1257 C CA . LYS A 1 170 ? 18.311 4.755 -10.756 1.00 91.00 170 LYS A CA 1
ATOM 1258 C C . LYS A 1 170 ? 19.539 4.161 -11.439 1.00 91.00 170 LYS A C 1
ATOM 1260 O O . LYS A 1 170 ? 19.704 4.346 -12.639 1.00 91.00 170 LYS A O 1
ATOM 1265 N N . GLY A 1 171 ? 20.366 3.447 -10.678 1.00 89.88 171 GLY A N 1
ATOM 1266 C CA . GLY A 1 171 ? 21.656 2.943 -11.156 1.00 89.88 171 GLY A CA 1
ATOM 1267 C C . GLY A 1 171 ? 22.764 3.987 -11.025 1.00 89.88 171 GLY A C 1
ATOM 1268 O O . GLY A 1 171 ? 22.764 4.774 -10.076 1.00 89.88 171 GLY A O 1
ATOM 1269 N N . ASP A 1 172 ? 23.698 3.974 -11.971 1.00 94.38 172 ASP A N 1
ATOM 1270 C CA . ASP A 1 172 ? 24.915 4.782 -11.915 1.00 94.38 172 ASP A CA 1
ATOM 1271 C C . ASP A 1 172 ? 24.726 6.169 -12.535 1.00 94.38 172 ASP A C 1
ATOM 1273 O O . ASP A 1 172 ? 24.033 6.337 -13.540 1.00 94.38 172 ASP A O 1
ATOM 1277 N N . LEU A 1 173 ? 25.372 7.176 -11.941 1.00 96.88 173 LEU A N 1
ATOM 1278 C CA . LEU A 1 173 ? 25.407 8.527 -12.495 1.00 96.88 173 LEU A CA 1
ATOM 1279 C C . LEU A 1 173 ? 26.328 8.534 -13.729 1.00 96.88 173 LEU A C 1
ATOM 1281 O O . LEU A 1 173 ? 27.505 8.198 -13.579 1.00 96.88 173 LEU A O 1
ATOM 1285 N N . PRO A 1 174 ? 25.849 8.928 -14.924 1.00 95.62 174 PRO A N 1
ATOM 1286 C CA . PRO A 1 174 ? 26.691 8.928 -16.115 1.00 95.62 174 PRO A CA 1
ATOM 1287 C C . PRO A 1 174 ? 27.866 9.910 -16.005 1.00 95.62 174 PRO A C 1
ATOM 1289 O O . PRO A 1 174 ? 27.766 10.962 -15.370 1.00 95.62 174 PRO A O 1
ATOM 1292 N N . GLU A 1 175 ? 28.979 9.594 -16.667 1.00 96.81 175 GLU A N 1
ATOM 1293 C CA . GLU A 1 175 ? 30.157 10.463 -16.678 1.00 96.81 175 GLU A CA 1
ATOM 1294 C C . GLU A 1 175 ? 29.821 11.858 -17.237 1.00 96.81 175 GLU A C 1
ATOM 1296 O O . GLU A 1 175 ? 29.171 12.006 -18.275 1.00 96.81 175 GLU A O 1
ATOM 1301 N N . GLY A 1 176 ? 30.260 12.904 -16.533 1.00 96.75 176 GLY A N 1
ATOM 1302 C CA . GLY A 1 176 ? 29.992 14.295 -16.906 1.00 96.75 176 GLY A CA 1
ATOM 1303 C C . GLY A 1 176 ? 28.587 14.801 -16.558 1.00 96.75 176 GLY A C 1
ATOM 1304 O O . GLY A 1 176 ? 28.237 15.901 -16.991 1.00 96.75 176 GLY A O 1
ATOM 1305 N N . TYR A 1 177 ? 27.801 14.034 -15.795 1.00 98.12 177 TYR A N 1
ATOM 1306 C CA . TYR A 1 177 ? 26.518 14.456 -15.230 1.00 98.12 177 TYR A CA 1
ATOM 1307 C C . TYR A 1 177 ? 26.650 14.808 -13.747 1.00 98.12 177 TYR A C 1
ATOM 1309 O O . TYR A 1 177 ? 27.560 14.354 -13.054 1.00 98.12 177 TYR A O 1
ATOM 1317 N N . VAL A 1 178 ? 25.712 15.613 -13.250 1.00 97.62 178 VAL A N 1
ATOM 1318 C CA . VAL A 1 178 ? 25.614 15.995 -11.837 1.00 97.62 178 VAL A CA 1
ATOM 1319 C C . VAL A 1 178 ? 24.342 15.403 -11.240 1.00 97.62 178 VAL A C 1
ATOM 1321 O O . VAL A 1 178 ? 23.275 15.458 -11.846 1.00 97.62 178 VAL A O 1
ATOM 1324 N N . SER A 1 179 ? 24.443 14.837 -10.038 1.00 96.50 179 SER A N 1
ATOM 1325 C CA . SER A 1 179 ? 23.269 14.386 -9.289 1.00 96.50 179 SER A CA 1
ATOM 1326 C C . SER A 1 179 ? 22.560 15.576 -8.644 1.00 96.50 179 SER A C 1
ATOM 1328 O O . SER A 1 179 ? 23.168 16.323 -7.878 1.00 96.50 179 SER A O 1
ATOM 1330 N N . ALA A 1 180 ? 21.263 15.712 -8.905 1.00 93.69 180 ALA A N 1
ATOM 1331 C CA . ALA A 1 180 ? 20.366 16.652 -8.233 1.00 93.69 180 ALA A CA 1
ATOM 1332 C C . ALA A 1 180 ? 19.603 16.006 -7.059 1.00 93.69 180 ALA A C 1
ATOM 1334 O O . ALA A 1 180 ? 18.695 16.608 -6.484 1.00 93.69 180 ALA A O 1
ATOM 1335 N N . GLY A 1 181 ? 19.970 14.777 -6.684 1.00 91.38 181 GLY A N 1
ATOM 1336 C CA . GLY A 1 181 ? 19.344 14.050 -5.588 1.00 91.38 181 GLY A CA 1
ATOM 1337 C C . GLY A 1 181 ? 17.960 13.500 -5.940 1.00 91.38 181 GLY A C 1
ATOM 1338 O O . GLY A 1 181 ? 17.653 13.207 -7.096 1.00 91.38 181 GLY A O 1
ATOM 1339 N N . SER A 1 182 ? 17.136 13.290 -4.913 1.00 88.12 182 SER A N 1
ATOM 1340 C CA . SER A 1 182 ? 15.784 12.738 -5.050 1.00 88.12 182 SER A CA 1
ATOM 1341 C C . SER A 1 182 ? 14.726 13.797 -4.770 1.00 88.12 182 SER A C 1
ATOM 1343 O O . SER A 1 182 ? 14.876 14.617 -3.867 1.00 88.12 182 SER A O 1
ATOM 1345 N N . ARG A 1 183 ? 13.631 13.743 -5.523 1.00 85.62 183 ARG A N 1
ATOM 1346 C CA . ARG A 1 183 ? 12.462 14.606 -5.386 1.00 85.62 183 ARG A CA 1
ATOM 1347 C C . ARG A 1 183 ? 11.195 13.782 -5.597 1.00 85.62 183 ARG A C 1
ATOM 1349 O O . ARG A 1 183 ? 11.103 13.010 -6.553 1.00 85.62 183 ARG A O 1
ATOM 1356 N N . THR A 1 184 ? 10.199 13.998 -4.753 1.00 83.12 184 THR A N 1
ATOM 1357 C CA . THR A 1 184 ? 8.832 13.496 -4.930 1.00 83.12 184 THR A CA 1
ATOM 1358 C C . THR A 1 184 ? 7.863 14.673 -5.046 1.00 83.12 184 THR A C 1
ATOM 1360 O O . THR A 1 184 ? 8.190 15.773 -4.584 1.00 83.12 184 THR A O 1
ATOM 1363 N N . PRO A 1 185 ? 6.685 14.485 -5.667 1.00 78.75 185 PRO A N 1
ATOM 1364 C CA . PRO A 1 185 ? 5.620 15.474 -5.587 1.00 78.75 185 PRO A CA 1
ATOM 1365 C C . PRO A 1 185 ? 5.233 15.744 -4.126 1.00 78.75 185 PRO A C 1
ATOM 1367 O O . PRO A 1 185 ? 5.325 14.856 -3.276 1.00 78.75 185 PRO A O 1
ATOM 1370 N N . ALA A 1 186 ? 4.792 16.969 -3.835 1.00 70.56 186 ALA A N 1
ATOM 1371 C CA . ALA A 1 186 ? 4.319 17.336 -2.502 1.00 70.56 186 ALA A CA 1
ATOM 1372 C C . ALA A 1 186 ? 3.171 16.414 -2.054 1.00 70.56 186 ALA A C 1
ATOM 1374 O O . ALA A 1 186 ? 2.323 16.042 -2.865 1.00 70.56 186 ALA A O 1
ATOM 1375 N N . GLY A 1 187 ? 3.167 16.043 -0.772 1.00 69.94 187 GLY A N 1
ATOM 1376 C CA . GLY A 1 187 ? 2.195 15.096 -0.215 1.00 69.94 187 GLY A CA 1
ATOM 1377 C C . GLY A 1 187 ? 2.460 13.628 -0.570 1.00 69.94 187 GLY A C 1
ATOM 1378 O O . GLY A 1 187 ? 1.645 12.776 -0.240 1.00 69.94 187 GLY A O 1
ATOM 1379 N N . ILE A 1 188 ? 3.580 13.309 -1.237 1.00 76.44 188 ILE A N 1
ATOM 1380 C CA . ILE A 1 188 ? 3.957 11.930 -1.570 1.00 76.44 188 ILE A CA 1
ATOM 1381 C C . ILE A 1 188 ? 5.309 11.582 -0.956 1.00 76.44 188 ILE A C 1
ATOM 1383 O O . ILE A 1 188 ? 6.331 12.217 -1.236 1.00 76.44 188 ILE A O 1
ATOM 1387 N N . GLY A 1 189 ? 5.329 10.483 -0.205 1.00 79.56 189 GLY A N 1
ATOM 1388 C CA . GLY A 1 189 ? 6.543 9.900 0.350 1.00 79.56 189 GLY A CA 1
ATOM 1389 C C . GLY A 1 189 ? 6.852 10.396 1.758 1.00 79.56 189 GLY A C 1
ATOM 1390 O O . GLY A 1 189 ? 5.957 10.722 2.529 1.00 79.56 189 GLY A O 1
ATOM 1391 N N . LYS A 1 190 ? 8.138 10.373 2.116 1.00 85.12 190 LYS A N 1
ATOM 1392 C CA . LYS A 1 190 ? 8.586 10.644 3.483 1.00 85.12 190 LYS A CA 1
ATOM 1393 C C . LYS A 1 190 ? 8.638 12.135 3.812 1.00 85.12 190 LYS A C 1
ATOM 1395 O O . LYS A 1 190 ? 9.082 12.938 2.988 1.00 85.12 190 LYS A O 1
ATOM 1400 N N . VAL A 1 191 ? 8.340 12.474 5.062 1.00 87.56 191 VAL A N 1
ATOM 1401 C CA . VAL A 1 191 ? 8.617 13.784 5.657 1.00 87.56 191 VAL A CA 1
ATOM 1402 C C . VAL A 1 191 ? 10.120 13.892 5.924 1.00 87.56 191 VAL A C 1
ATOM 1404 O O . VAL A 1 191 ? 10.640 13.473 6.955 1.00 87.56 191 VAL A O 1
ATOM 1407 N N . THR A 1 192 ? 10.857 14.431 4.954 1.00 87.06 192 THR A N 1
ATOM 1408 C CA . THR A 1 192 ? 12.315 14.594 5.062 1.00 87.06 192 THR A CA 1
ATOM 1409 C C . THR A 1 192 ? 12.703 15.889 5.782 1.00 87.06 192 THR A C 1
ATOM 1411 O O . THR A 1 192 ? 11.910 16.823 5.898 1.00 87.06 192 THR A O 1
ATOM 1414 N N . LYS A 1 193 ? 13.980 16.008 6.177 1.00 88.75 193 LYS A N 1
ATOM 1415 C CA . LYS A 1 193 ? 14.547 17.273 6.689 1.00 88.75 193 LYS A CA 1
ATOM 1416 C C . LYS A 1 193 ? 14.312 18.450 5.739 1.00 88.75 193 LYS A C 1
ATOM 1418 O O . LYS A 1 193 ? 14.061 19.557 6.197 1.00 88.75 193 LYS A O 1
ATOM 1423 N N . GLN A 1 194 ? 14.378 18.202 4.430 1.00 85.44 194 GLN A N 1
ATOM 1424 C CA . GLN A 1 194 ? 14.140 19.233 3.425 1.00 85.44 194 GLN A CA 1
ATOM 1425 C C . GLN A 1 194 ? 12.681 19.696 3.431 1.00 85.44 194 GLN A C 1
ATOM 1427 O O . GLN A 1 194 ? 12.429 20.890 3.333 1.00 85.44 194 GLN A O 1
ATOM 1432 N N . VAL A 1 195 ? 11.729 18.771 3.589 1.00 86.62 195 VAL A N 1
ATOM 1433 C CA . VAL A 1 195 ? 10.301 19.110 3.692 1.00 86.62 195 VAL A CA 1
ATOM 1434 C C . VAL A 1 195 ? 10.046 19.964 4.932 1.00 86.62 195 VAL A C 1
ATOM 1436 O O . VAL A 1 195 ? 9.416 21.011 4.826 1.00 86.62 195 VAL A O 1
ATOM 1439 N N . ALA A 1 196 ? 10.615 19.583 6.080 1.00 90.00 196 ALA A N 1
ATOM 1440 C CA . ALA A 1 196 ? 10.512 20.375 7.304 1.00 90.00 196 ALA A CA 1
ATOM 1441 C C . ALA A 1 196 ? 11.143 21.775 7.157 1.00 90.00 196 ALA A C 1
ATOM 1443 O O . ALA A 1 196 ? 10.555 22.759 7.599 1.00 90.00 196 ALA A O 1
ATOM 1444 N N . ALA A 1 197 ? 12.303 21.885 6.500 1.00 90.62 197 ALA A N 1
ATOM 1445 C CA . ALA A 1 197 ? 12.945 23.172 6.230 1.00 90.62 197 ALA A CA 1
ATOM 1446 C C . ALA A 1 197 ? 12.088 24.062 5.313 1.00 90.62 197 ALA A C 1
ATOM 1448 O O . ALA A 1 197 ? 11.878 25.230 5.613 1.00 90.62 197 ALA A O 1
ATOM 1449 N N . THR A 1 198 ? 11.517 23.503 4.244 1.00 88.94 198 THR A N 1
ATOM 1450 C CA . THR A 1 198 ? 10.608 24.240 3.353 1.00 88.94 198 THR A CA 1
ATOM 1451 C C . THR A 1 198 ? 9.296 24.624 4.047 1.00 88.94 198 THR A C 1
ATOM 1453 O O . THR A 1 198 ? 8.736 25.679 3.762 1.00 88.94 198 THR A O 1
ATOM 1456 N N . ALA A 1 199 ? 8.793 23.809 4.978 1.00 91.19 199 ALA A N 1
ATOM 1457 C CA . ALA A 1 199 ? 7.654 24.185 5.812 1.00 91.19 199 ALA A CA 1
ATOM 1458 C C . ALA A 1 199 ? 7.996 25.365 6.745 1.00 91.19 199 ALA A C 1
ATOM 1460 O O . ALA A 1 199 ? 7.168 26.258 6.907 1.00 91.19 199 ALA A O 1
ATOM 1461 N N . ALA A 1 200 ? 9.223 25.413 7.285 1.00 93.25 200 ALA A N 1
ATOM 1462 C CA . ALA A 1 200 ? 9.717 26.497 8.145 1.00 93.25 200 ALA A CA 1
ATOM 1463 C C . ALA A 1 200 ? 9.713 27.880 7.474 1.00 93.25 200 ALA A C 1
ATOM 1465 O O . ALA A 1 200 ? 9.589 28.896 8.152 1.00 93.25 200 ALA A O 1
ATOM 1466 N N . GLU A 1 201 ? 9.800 27.927 6.146 1.00 95.19 201 GLU A N 1
ATOM 1467 C CA . GLU A 1 201 ? 9.750 29.169 5.369 1.00 95.19 201 GLU A CA 1
ATOM 1468 C C . GLU A 1 201 ? 8.321 29.737 5.234 1.00 95.19 201 GLU A C 1
ATOM 1470 O O . GLU A 1 201 ? 8.147 30.890 4.842 1.00 95.19 201 GLU A O 1
ATOM 1475 N N . LYS A 1 202 ? 7.282 28.961 5.578 1.00 95.50 202 LYS A N 1
ATOM 1476 C CA . LYS A 1 202 ? 5.866 29.348 5.449 1.00 95.50 202 LYS A CA 1
ATOM 1477 C C . LYS A 1 202 ? 5.298 29.841 6.784 1.00 95.50 202 LYS A C 1
ATOM 1479 O O . LYS A 1 202 ? 4.435 29.191 7.373 1.00 95.50 202 LYS A O 1
ATOM 1484 N N . ALA A 1 203 ? 5.790 30.993 7.244 1.00 95.94 203 ALA A N 1
ATOM 1485 C CA . ALA A 1 203 ? 5.492 31.551 8.569 1.00 95.94 203 ALA A CA 1
ATOM 1486 C C . ALA A 1 203 ? 3.987 31.607 8.899 1.00 95.94 203 ALA A C 1
ATOM 1488 O O . ALA A 1 203 ? 3.588 31.123 9.955 1.00 95.94 203 ALA A O 1
ATOM 1489 N N . ASP A 1 204 ? 3.155 32.109 7.981 1.00 97.44 204 ASP A N 1
ATOM 1490 C CA . ASP A 1 204 ? 1.709 32.256 8.211 1.00 97.44 204 ASP A CA 1
ATOM 1491 C C . ASP A 1 204 ? 1.011 30.904 8.432 1.00 97.44 204 ASP A C 1
ATOM 1493 O O . ASP A 1 204 ? 0.214 30.748 9.355 1.00 97.44 204 ASP A O 1
ATOM 1497 N N . LEU A 1 205 ? 1.354 29.892 7.625 1.00 96.81 205 LEU A N 1
ATOM 1498 C CA . LEU A 1 205 ? 0.776 28.549 7.754 1.00 96.81 205 LEU A CA 1
ATOM 1499 C C . LEU A 1 205 ? 1.245 27.842 9.029 1.00 96.81 205 LEU A C 1
ATOM 1501 O O . LEU A 1 205 ? 0.495 27.059 9.608 1.00 96.81 205 LEU A O 1
ATOM 1505 N N . LEU A 1 206 ? 2.482 28.096 9.466 1.00 96.69 206 LEU A N 1
ATOM 1506 C CA . LEU A 1 206 ? 2.992 27.552 10.722 1.00 96.69 206 LEU A CA 1
ATOM 1507 C C . LEU A 1 206 ? 2.349 28.204 11.940 1.00 96.69 206 LEU A C 1
ATOM 1509 O O . LEU A 1 206 ? 2.059 27.502 12.909 1.00 96.69 206 LEU A O 1
ATOM 1513 N N . ASP A 1 207 ? 2.113 29.515 11.899 1.00 98.00 207 ASP A N 1
ATOM 1514 C CA . ASP A 1 207 ? 1.403 30.191 12.978 1.00 98.00 207 ASP A CA 1
ATOM 1515 C C . ASP A 1 207 ? -0.037 29.681 13.090 1.00 98.00 207 ASP A C 1
ATOM 1517 O O . ASP A 1 207 ? -0.500 29.358 14.183 1.00 98.00 207 ASP A O 1
ATOM 1521 N N . GLU A 1 208 ? -0.714 29.488 11.960 1.00 98.00 208 GLU A N 1
ATOM 1522 C CA . GLU A 1 208 ? -2.055 28.912 11.941 1.00 98.00 208 GLU A CA 1
ATOM 1523 C C . GLU A 1 208 ? -2.075 27.459 12.444 1.00 98.00 208 GLU A C 1
ATOM 1525 O O . GLU A 1 208 ? -2.935 27.083 13.246 1.00 98.00 208 GLU A O 1
ATOM 1530 N N . LEU A 1 209 ? -1.087 26.645 12.045 1.00 97.94 209 LEU A N 1
ATOM 1531 C CA . LEU A 1 209 ? -0.951 25.267 12.526 1.00 97.94 209 LEU A CA 1
ATOM 1532 C C . LEU A 1 209 ? -0.750 25.244 14.042 1.00 97.94 209 LEU A C 1
ATOM 1534 O O . LEU A 1 209 ? -1.351 24.417 14.734 1.00 97.94 209 LEU A O 1
ATOM 1538 N N . ARG A 1 210 ? 0.073 26.156 14.566 1.00 98.06 210 ARG A N 1
ATOM 1539 C CA . ARG A 1 210 ? 0.303 26.316 16.003 1.00 98.06 210 ARG A CA 1
ATOM 1540 C C . ARG A 1 210 ? -1.001 26.660 16.726 1.00 98.06 210 ARG A C 1
ATOM 1542 O O . ARG A 1 210 ? -1.348 25.961 17.673 1.00 98.06 210 ARG A O 1
ATOM 1549 N N . GLN A 1 211 ? 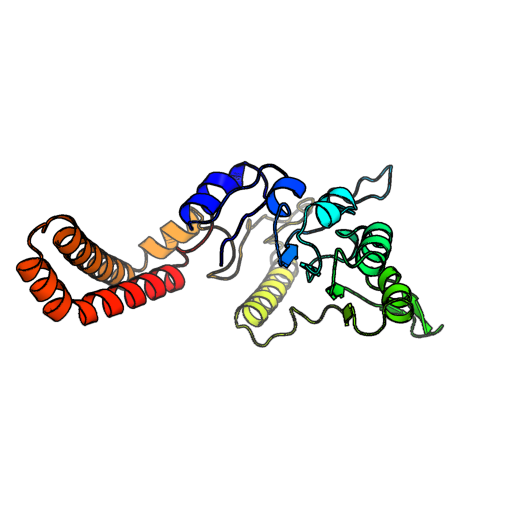-1.749 27.661 16.259 1.00 98.38 211 GLN A N 1
ATOM 1550 C CA . GLN A 1 211 ? -3.016 28.081 16.875 1.00 98.38 211 GLN A CA 1
ATOM 1551 C C . GLN A 1 211 ? -4.069 26.957 16.898 1.00 98.38 211 GLN A C 1
ATOM 1553 O O . GLN A 1 211 ? -4.707 26.718 17.930 1.00 98.38 211 GLN A O 1
ATOM 1558 N N . ALA A 1 212 ? -4.225 26.226 15.788 1.00 98.19 212 ALA A N 1
ATOM 1559 C CA . ALA A 1 212 ? -5.127 25.075 15.718 1.00 98.19 212 ALA A CA 1
ATOM 1560 C C . ALA A 1 212 ? -4.693 23.957 16.686 1.00 98.19 212 ALA A C 1
ATOM 1562 O O . ALA A 1 212 ? -5.515 23.396 17.414 1.00 98.19 212 ALA A O 1
ATOM 1563 N N . SER A 1 213 ? -3.387 23.682 16.758 1.00 98.19 213 SER A N 1
ATOM 1564 C CA . SER A 1 213 ? -2.820 22.669 17.658 1.00 98.19 213 SER A CA 1
ATOM 1565 C C . SER A 1 213 ? -3.003 23.023 19.137 1.00 98.19 213 SER A C 1
ATOM 1567 O O . SER A 1 213 ? -3.350 22.158 19.940 1.00 98.19 213 SER A O 1
ATOM 1569 N N . GLU A 1 214 ? -2.800 24.288 19.508 1.00 98.50 214 GLU A N 1
ATOM 1570 C CA . GLU A 1 214 ? -3.000 24.786 20.874 1.00 98.50 214 GLU A CA 1
ATOM 1571 C C . GLU A 1 214 ? -4.471 24.698 21.297 1.00 98.50 214 GLU A C 1
ATOM 1573 O O . GLU A 1 214 ? -4.770 24.266 22.413 1.00 98.50 214 GLU A O 1
ATOM 1578 N N . SER A 1 215 ? -5.393 25.037 20.391 1.00 98.00 215 SER A N 1
ATOM 1579 C CA . SER A 1 215 ? -6.838 24.944 20.631 1.00 98.00 215 SER A CA 1
ATOM 1580 C C . SER A 1 215 ? -7.272 23.497 20.891 1.00 98.00 215 SER A C 1
ATOM 1582 O O . SER A 1 215 ? -7.977 23.223 21.865 1.00 98.00 215 SER A O 1
ATOM 1584 N N . LEU A 1 216 ? -6.783 22.549 20.083 1.00 97.44 216 LEU A N 1
ATOM 1585 C CA . LEU A 1 216 ? -7.008 21.115 20.293 1.00 97.44 216 LEU A CA 1
ATOM 1586 C C . LEU A 1 216 ? -6.465 20.636 21.638 1.00 97.44 216 LEU A C 1
ATOM 1588 O O . LEU A 1 216 ? -7.187 19.994 22.405 1.00 97.44 216 LEU A O 1
ATOM 1592 N N . ALA A 1 217 ? -5.207 20.966 21.936 1.00 98.06 217 ALA A N 1
ATOM 1593 C CA . ALA A 1 217 ? -4.552 20.561 23.173 1.00 98.06 217 ALA A CA 1
ATOM 1594 C C . ALA A 1 217 ? -5.300 21.083 24.410 1.00 98.06 217 ALA A C 1
ATOM 1596 O O . ALA A 1 217 ? -5.485 20.339 25.374 1.00 98.06 217 ALA A O 1
ATOM 1597 N N . ALA A 1 218 ? -5.784 22.329 24.372 1.00 97.88 218 ALA A N 1
ATOM 1598 C CA . ALA A 1 218 ? -6.547 22.928 25.461 1.00 97.88 218 ALA A CA 1
ATOM 1599 C C . ALA A 1 218 ? -7.884 22.207 25.708 1.00 97.88 218 ALA A C 1
ATOM 1601 O O . ALA A 1 218 ? -8.202 21.880 26.854 1.00 97.88 218 ALA A O 1
ATOM 1602 N N . ILE A 1 219 ? -8.654 21.921 24.652 1.00 97.44 219 ILE A N 1
ATOM 1603 C CA . ILE A 1 219 ? -9.971 21.276 24.783 1.00 97.44 219 ILE A CA 1
ATOM 1604 C 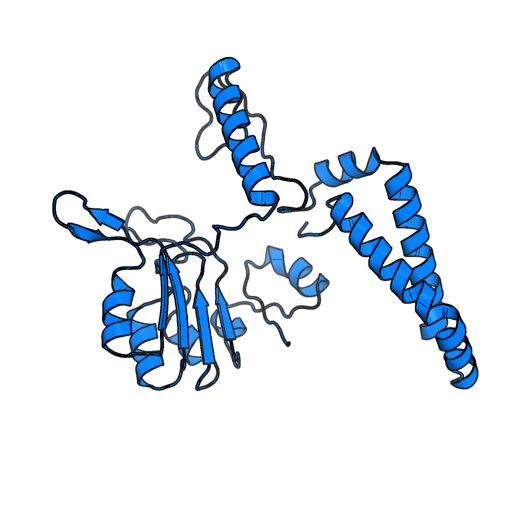C . ILE A 1 219 ? -9.820 19.819 25.238 1.00 97.44 219 ILE A C 1
ATOM 1606 O O . ILE A 1 219 ? -10.482 19.399 26.188 1.00 97.44 219 ILE A O 1
ATOM 1610 N N . VAL A 1 220 ? -8.920 19.054 24.611 1.00 97.12 220 VAL A N 1
ATOM 1611 C CA . VAL A 1 220 ? -8.654 17.656 24.991 1.00 97.12 220 VAL A CA 1
ATOM 1612 C C . VAL A 1 220 ? -8.102 17.580 26.415 1.00 97.12 220 VAL A C 1
ATOM 1614 O O . VAL A 1 220 ? -8.543 16.742 27.203 1.00 97.12 220 VAL A O 1
ATOM 1617 N N . GLY A 1 221 ? -7.198 18.492 26.781 1.00 97.19 221 GLY A N 1
ATOM 1618 C CA . GLY A 1 221 ? -6.681 18.611 28.142 1.00 97.19 221 GLY A CA 1
ATOM 1619 C C . GLY A 1 221 ? -7.789 18.863 29.167 1.00 97.19 221 GLY A C 1
ATOM 1620 O O . GLY A 1 221 ? -7.839 18.185 30.193 1.00 97.19 221 GLY A O 1
ATOM 1621 N N . ALA A 1 222 ? -8.726 19.769 28.872 1.00 96.19 222 ALA A N 1
ATOM 1622 C CA . ALA A 1 222 ? -9.872 20.040 29.739 1.00 96.19 222 ALA A CA 1
ATOM 1623 C C . ALA A 1 222 ? -10.790 18.812 29.891 1.00 96.19 222 ALA A C 1
ATOM 1625 O O . ALA A 1 222 ? -11.169 18.462 31.010 1.00 96.19 222 ALA A O 1
ATOM 1626 N N . LEU A 1 223 ? -11.100 18.116 28.791 1.00 95.62 223 LEU A N 1
ATOM 1627 C CA . LEU A 1 223 ? -11.907 16.890 28.812 1.00 95.62 223 LEU A CA 1
ATOM 1628 C C . LEU A 1 223 ? -11.239 15.764 29.617 1.00 95.62 223 LEU A C 1
ATOM 1630 O O . LEU A 1 223 ? -11.925 15.040 30.339 1.00 95.62 223 LEU A O 1
ATOM 1634 N N . SER A 1 224 ? -9.912 15.637 29.520 1.00 95.88 224 SER A N 1
ATOM 1635 C CA . SER A 1 224 ? -9.140 14.617 30.237 1.00 95.88 224 SER A CA 1
ATOM 1636 C C . SER A 1 224 ? -8.964 14.923 31.726 1.00 95.88 224 SER A C 1
ATOM 1638 O O . SER A 1 224 ? -8.865 13.990 32.520 1.00 95.88 224 SER A O 1
ATOM 1640 N N . ALA A 1 225 ? -8.876 16.198 32.116 1.00 95.69 225 ALA A N 1
ATOM 1641 C CA . ALA A 1 225 ? -8.616 16.597 33.500 1.00 95.69 225 ALA A CA 1
ATOM 1642 C C . ALA A 1 225 ? -9.887 16.667 34.364 1.00 95.69 225 ALA A C 1
ATOM 1644 O O . ALA A 1 225 ? -9.817 16.543 35.587 1.00 95.69 225 ALA A O 1
ATOM 1645 N N . VAL A 1 226 ? -11.056 16.882 33.753 1.00 94.62 226 VAL A N 1
ATOM 1646 C CA . VAL A 1 226 ? -12.321 17.043 34.478 1.00 94.62 226 VAL A CA 1
ATOM 1647 C C . VAL A 1 226 ? -12.995 15.690 34.712 1.00 94.62 226 VAL A C 1
ATOM 1649 O O . VAL A 1 226 ? -13.501 15.055 33.785 1.00 94.62 226 VAL A O 1
ATOM 1652 N N . SER A 1 227 ? -13.048 15.270 35.978 1.00 91.12 227 SER A N 1
ATOM 1653 C CA . SER A 1 227 ? -13.727 14.038 36.415 1.00 91.12 227 SER A CA 1
ATOM 1654 C C . SER A 1 227 ? -15.223 14.219 36.686 1.00 91.12 227 SER A C 1
ATOM 1656 O O . SER A 1 227 ? -15.959 13.238 36.647 1.00 91.12 227 SER A O 1
ATOM 1658 N N . ASP A 1 228 ? -15.674 15.450 36.960 1.00 96.50 228 ASP A N 1
ATOM 1659 C CA . ASP A 1 228 ? -17.088 15.756 37.211 1.00 96.50 228 ASP A CA 1
ATOM 1660 C C . ASP A 1 228 ? -17.911 15.665 35.910 1.00 96.50 228 ASP A C 1
ATOM 1662 O O . ASP A 1 228 ? -17.633 16.422 34.972 1.00 96.50 228 ASP A O 1
ATOM 1666 N N . PRO A 1 229 ? -18.931 14.787 35.832 1.00 93.25 229 PRO A N 1
ATOM 1667 C CA . PRO A 1 229 ? -19.712 14.598 34.611 1.00 93.25 229 PRO A CA 1
ATOM 1668 C C . PRO A 1 229 ? -20.423 15.868 34.137 1.00 93.25 229 PRO A C 1
ATOM 1670 O O . PRO A 1 229 ? -20.385 16.170 32.948 1.00 93.25 229 PRO A O 1
ATOM 1673 N N . GLY A 1 230 ? -21.007 16.650 35.052 1.00 95.50 230 GLY A N 1
ATOM 1674 C CA . GLY A 1 230 ? -21.746 17.862 34.687 1.00 95.50 230 GLY A CA 1
ATOM 1675 C C . GLY A 1 230 ? -20.836 18.971 34.155 1.00 95.50 230 GLY A C 1
ATOM 1676 O O . GLY A 1 230 ? -21.206 19.722 33.256 1.00 95.50 230 GLY A O 1
ATOM 1677 N N . HIS A 1 231 ? -19.618 19.095 34.684 1.00 94.25 231 HIS A N 1
ATOM 1678 C CA . HIS A 1 231 ? -18.614 19.999 34.135 1.00 94.25 231 HIS A CA 1
ATOM 1679 C C . HIS A 1 231 ? -18.087 19.510 32.786 1.00 94.25 231 HIS A C 1
ATOM 1681 O O . HIS A 1 231 ? -17.952 20.318 31.868 1.00 94.25 231 HIS A O 1
ATOM 1687 N N . ARG A 1 232 ? -17.857 18.204 32.629 1.00 95.94 232 ARG A N 1
ATOM 1688 C CA . ARG A 1 232 ? -17.465 17.634 31.337 1.00 95.94 232 ARG A CA 1
ATOM 1689 C C . ARG A 1 232 ? -18.525 17.894 30.264 1.00 95.94 232 ARG A C 1
ATOM 1691 O O . ARG A 1 232 ? -18.162 18.313 29.172 1.00 95.94 232 ARG A O 1
ATOM 1698 N N . GLU A 1 233 ? -19.807 17.734 30.585 1.00 96.62 233 GLU A N 1
ATOM 1699 C CA . GLU A 1 233 ? -20.925 18.029 29.677 1.00 96.62 233 GLU A CA 1
ATOM 1700 C C . GLU A 1 233 ? -20.918 19.495 29.223 1.00 96.62 233 GLU A C 1
ATOM 1702 O O . GLU A 1 233 ? -20.945 19.770 28.029 1.00 96.62 233 GLU A O 1
ATOM 1707 N N . ARG A 1 234 ? -20.709 20.449 30.142 1.00 97.00 234 ARG A N 1
ATOM 1708 C CA . ARG A 1 234 ? -20.575 21.873 29.775 1.00 97.00 234 ARG A CA 1
ATOM 1709 C C . ARG A 1 234 ? -19.394 22.159 28.843 1.00 97.00 234 ARG A C 1
ATOM 1711 O O . ARG A 1 234 ? -19.471 23.086 28.038 1.00 97.00 234 ARG A O 1
ATOM 1718 N N . ILE A 1 235 ? -18.288 21.423 28.981 1.00 96.31 235 ILE A N 1
ATOM 1719 C CA . ILE A 1 235 ? -17.133 21.539 28.078 1.00 96.31 235 ILE A CA 1
ATOM 1720 C C . ILE A 1 235 ? -17.506 20.991 26.699 1.00 96.31 235 ILE A C 1
ATOM 1722 O O . ILE A 1 235 ? -17.241 21.660 25.703 1.00 96.31 235 ILE A O 1
ATOM 1726 N N . VAL A 1 236 ? -18.147 19.820 26.644 1.00 96.75 236 VAL A N 1
ATOM 1727 C CA . VAL A 1 236 ? -18.632 19.213 25.396 1.00 96.75 236 VAL A CA 1
ATOM 1728 C C . VAL A 1 236 ? -19.582 20.171 24.680 1.00 96.75 236 VAL A C 1
ATOM 1730 O O . VAL A 1 236 ? -19.306 20.546 23.541 1.00 96.75 236 VAL A O 1
ATOM 1733 N N . ASP A 1 237 ? -20.621 20.660 25.352 1.00 97.50 237 ASP A N 1
ATOM 1734 C CA . ASP A 1 237 ? -21.611 21.563 24.755 1.00 97.50 237 ASP A CA 1
ATOM 1735 C C . ASP A 1 237 ? -20.974 22.832 24.187 1.00 97.50 237 ASP A C 1
ATOM 1737 O O . ASP A 1 237 ? -21.320 23.292 23.100 1.00 97.50 237 ASP A O 1
ATOM 1741 N N . ARG A 1 238 ? -20.016 23.409 24.920 1.00 97.38 238 ARG A N 1
ATOM 1742 C CA . ARG A 1 238 ? -19.394 24.676 24.536 1.00 97.38 238 ARG A CA 1
ATOM 1743 C C . ARG A 1 238 ? -18.359 24.531 23.425 1.00 97.38 238 ARG A C 1
ATOM 1745 O O . ARG A 1 238 ? -18.229 25.445 22.615 1.00 97.38 238 ARG A O 1
ATOM 1752 N N . TYR A 1 239 ? -17.587 23.445 23.418 1.00 98.00 239 TYR A N 1
ATOM 1753 C CA . TYR A 1 239 ? -16.359 23.356 22.623 1.00 98.00 239 TYR A CA 1
ATOM 1754 C C . TYR A 1 239 ? -16.365 22.266 21.550 1.00 98.00 239 TYR A C 1
ATOM 1756 O O . TYR A 1 239 ? -15.387 22.177 20.815 1.00 98.00 239 TYR A O 1
ATOM 1764 N N . THR A 1 240 ? -17.438 21.480 21.390 1.00 97.50 240 THR A N 1
ATOM 1765 C CA . THR A 1 240 ? -17.501 20.438 20.341 1.00 97.50 240 THR A CA 1
ATOM 1766 C C . THR A 1 240 ? -17.243 20.996 18.938 1.00 97.50 240 THR A C 1
ATOM 1768 O O . THR A 1 240 ? -16.454 20.418 18.196 1.00 97.50 240 THR A O 1
ATOM 1771 N N . GLY A 1 241 ? -17.852 22.136 18.584 1.00 97.69 241 GLY A N 1
ATOM 1772 C CA . GLY A 1 241 ? -17.636 22.769 17.276 1.00 97.69 241 GLY A CA 1
ATOM 1773 C C . GLY A 1 241 ? -16.178 23.185 17.068 1.00 97.69 241 GLY A C 1
ATOM 1774 O O . GLY A 1 241 ? -15.544 22.763 16.106 1.00 97.69 241 GLY A O 1
ATOM 1775 N N . LEU A 1 242 ? -15.614 23.920 18.032 1.00 97.75 242 LEU A N 1
ATOM 1776 C CA . LEU A 1 242 ? -14.224 24.377 17.969 1.00 97.75 242 LEU A CA 1
ATOM 1777 C C . LEU A 1 242 ? -13.223 23.210 17.948 1.00 97.75 242 LEU A C 1
ATOM 1779 O O . LEU A 1 242 ? -12.200 23.298 17.273 1.00 97.75 242 LEU A O 1
ATOM 1783 N N . LEU A 1 243 ? -13.513 22.119 18.665 1.00 97.50 243 LEU A N 1
ATOM 1784 C CA . LEU A 1 243 ? -12.708 20.897 18.656 1.00 97.50 243 LEU A CA 1
ATOM 1785 C C . LEU A 1 243 ? -12.646 20.294 17.248 1.00 97.50 243 LEU A C 1
ATOM 1787 O O . LEU A 1 243 ? -11.553 20.017 16.760 1.00 97.50 243 LEU A O 1
ATOM 1791 N N . ALA A 1 244 ? -13.802 20.112 16.604 1.00 97.44 244 ALA A N 1
ATOM 1792 C CA . ALA A 1 244 ? -13.884 19.547 15.260 1.00 97.44 244 ALA A CA 1
ATOM 1793 C C . ALA A 1 244 ? -13.195 20.448 14.224 1.00 97.44 244 ALA A C 1
ATOM 1795 O O . ALA A 1 244 ? -12.325 19.986 13.490 1.00 97.44 244 ALA A O 1
ATOM 1796 N N . GLU A 1 245 ? -13.502 21.748 14.230 1.00 97.81 245 GLU A N 1
ATOM 1797 C CA . GLU A 1 245 ? -12.904 22.720 13.308 1.00 97.81 245 GLU A CA 1
ATOM 1798 C C . GLU A 1 245 ? -11.381 22.802 13.461 1.00 97.81 245 GLU A C 1
ATOM 1800 O O . GLU A 1 245 ? -10.653 22.813 12.467 1.00 97.81 245 GLU A O 1
ATOM 1805 N N . SER A 1 246 ? -10.875 22.803 14.699 1.00 98.00 246 SER A N 1
ATOM 1806 C CA . SER A 1 246 ? -9.431 22.837 14.949 1.00 98.00 246 SER A CA 1
ATOM 1807 C C . SER A 1 246 ? -8.748 21.545 14.488 1.00 98.00 246 SER A C 1
ATOM 1809 O O . SER A 1 246 ? -7.641 21.610 13.956 1.00 98.00 246 SER A O 1
ATOM 1811 N N . ALA A 1 247 ? -9.402 20.384 14.638 1.00 97.56 247 ALA A N 1
ATOM 1812 C CA . ALA A 1 247 ? -8.885 19.091 14.177 1.00 97.56 247 ALA A CA 1
ATOM 1813 C C . ALA A 1 247 ? -8.784 19.048 12.650 1.00 97.56 247 ALA A C 1
ATOM 1815 O O . ALA A 1 247 ? -7.724 18.734 12.101 1.00 97.56 247 ALA A O 1
ATOM 1816 N N . ASP A 1 248 ? -9.863 19.428 11.966 1.00 97.25 248 ASP A N 1
ATOM 1817 C CA . ASP A 1 248 ? -9.904 19.476 10.508 1.00 97.25 248 ASP A CA 1
ATOM 1818 C C . ASP A 1 248 ? -8.886 20.478 9.958 1.00 97.25 248 ASP A C 1
ATOM 1820 O O . ASP A 1 248 ? -8.168 20.179 8.996 1.00 97.25 248 ASP A O 1
ATOM 1824 N N . ARG A 1 249 ? -8.766 21.649 10.599 1.00 97.38 249 ARG A N 1
ATOM 1825 C CA . ARG A 1 249 ? -7.811 22.672 10.172 1.00 97.38 249 ARG A CA 1
ATOM 1826 C C . ARG A 1 249 ? -6.368 22.235 10.387 1.00 97.38 249 ARG A C 1
ATOM 1828 O O . ARG A 1 249 ? -5.554 22.412 9.481 1.00 97.38 249 ARG A O 1
ATOM 1835 N N . GLN A 1 250 ? -6.058 21.628 11.533 1.00 97.44 250 GLN A N 1
ATOM 1836 C CA . GLN A 1 250 ? -4.732 21.077 11.806 1.00 97.44 250 GLN A CA 1
ATOM 1837 C C . GLN A 1 250 ? -4.348 20.033 10.752 1.00 97.44 250 GLN A C 1
ATOM 1839 O O . GLN A 1 250 ? -3.257 20.122 10.188 1.00 97.44 250 GLN A O 1
ATOM 1844 N N . ARG A 1 251 ? -5.246 19.089 10.430 1.00 94.56 251 ARG A N 1
ATOM 1845 C CA . ARG A 1 251 ? -4.999 18.074 9.393 1.00 94.56 251 ARG A CA 1
ATOM 1846 C C . ARG A 1 251 ? -4.711 18.716 8.036 1.00 94.56 251 ARG A C 1
ATOM 1848 O O . ARG A 1 251 ? -3.683 18.427 7.434 1.00 94.56 251 ARG A O 1
ATOM 1855 N N . ALA A 1 252 ? -5.569 19.634 7.592 1.00 93.31 252 ALA A N 1
ATOM 1856 C CA . ALA A 1 252 ? -5.400 20.310 6.306 1.00 93.31 252 ALA A CA 1
ATOM 1857 C C . ALA A 1 252 ? -4.067 21.077 6.209 1.00 93.31 252 ALA A C 1
ATOM 1859 O O . ALA A 1 252 ? -3.428 21.085 5.157 1.00 93.31 252 ALA A O 1
ATOM 1860 N N . LEU A 1 253 ? -3.629 21.708 7.303 1.00 95.19 253 LEU A N 1
ATOM 1861 C CA . LEU A 1 253 ? -2.351 22.419 7.359 1.00 95.19 253 LEU A CA 1
ATOM 1862 C C . LEU A 1 253 ? -1.155 21.462 7.336 1.00 95.19 253 LEU A C 1
ATOM 1864 O O . LEU A 1 253 ? -0.188 21.733 6.626 1.00 95.19 253 LEU A O 1
ATOM 1868 N N . LEU A 1 254 ? -1.219 20.333 8.051 1.00 93.44 254 LEU A N 1
ATOM 1869 C CA . LEU A 1 254 ? -0.187 19.292 7.982 1.00 93.44 254 LEU A CA 1
ATOM 1870 C C . LEU A 1 254 ? -0.034 18.757 6.551 1.00 93.44 254 LEU A C 1
ATOM 1872 O O . LEU A 1 254 ? 1.094 18.658 6.064 1.00 93.44 254 LEU A O 1
ATOM 1876 N N . ASP A 1 255 ? -1.143 18.514 5.850 1.00 88.81 255 ASP A N 1
ATOM 1877 C CA . ASP A 1 255 ? -1.140 18.090 4.445 1.00 88.81 255 ASP A CA 1
ATOM 1878 C C . ASP A 1 255 ? -0.541 19.171 3.528 1.00 88.81 255 ASP A C 1
ATOM 1880 O O . ASP A 1 255 ? 0.363 18.901 2.733 1.00 88.81 255 ASP A O 1
ATOM 1884 N N . GLN A 1 256 ? -0.975 20.428 3.675 1.00 88.81 256 GLN A N 1
ATOM 1885 C CA . GLN A 1 256 ? -0.491 21.563 2.876 1.00 88.81 256 GLN A CA 1
ATOM 1886 C C . GLN A 1 256 ? 1.006 21.858 3.092 1.00 88.81 256 GLN A C 1
ATOM 1888 O O . GLN A 1 256 ? 1.703 22.345 2.189 1.00 88.81 256 GLN A O 1
ATOM 1893 N N . LEU A 1 257 ? 1.513 21.579 4.292 1.00 90.62 257 LEU A N 1
ATOM 1894 C CA . LEU A 1 257 ? 2.926 21.697 4.645 1.00 90.62 257 LEU A CA 1
ATOM 1895 C C . LEU A 1 257 ? 3.738 20.449 4.265 1.00 90.62 257 LEU A C 1
ATOM 1897 O O . LEU A 1 257 ? 4.966 20.503 4.304 1.00 90.62 257 LEU A O 1
ATOM 1901 N N . GLY A 1 258 ? 3.085 19.354 3.860 1.00 88.50 258 GLY A N 1
ATOM 1902 C CA . GLY A 1 258 ? 3.734 18.078 3.557 1.00 88.50 258 GLY A CA 1
ATOM 1903 C C . GLY A 1 258 ? 4.299 17.379 4.796 1.00 88.50 258 GLY A C 1
ATOM 1904 O O . GLY A 1 258 ? 5.246 16.609 4.684 1.00 88.50 258 GLY A O 1
ATOM 1905 N N . LEU A 1 259 ? 3.758 17.674 5.979 1.00 90.44 259 LEU A N 1
ATOM 1906 C CA . LEU A 1 259 ? 4.210 17.143 7.269 1.00 90.44 259 LEU A CA 1
ATOM 1907 C C . LEU A 1 259 ? 3.452 15.879 7.697 1.00 90.44 259 LEU A C 1
ATOM 1909 O O . LEU A 1 259 ? 3.650 15.396 8.810 1.00 90.44 259 LEU A O 1
ATOM 1913 N N . TYR A 1 260 ? 2.602 15.344 6.823 1.00 85.88 260 TYR A N 1
ATOM 1914 C CA . TYR A 1 260 ? 1.897 14.087 7.030 1.00 85.88 260 TYR A CA 1
ATOM 1915 C C . TYR A 1 260 ? 2.537 12.970 6.195 1.00 85.88 260 TYR A C 1
ATOM 1917 O O . TYR A 1 260 ? 2.629 13.074 4.972 1.00 85.88 260 TYR A O 1
ATOM 1925 N N . GLY A 1 261 ? 3.017 11.918 6.865 1.00 81.12 261 GLY A N 1
ATOM 1926 C CA . GLY A 1 261 ? 3.640 10.755 6.233 1.00 81.12 261 GLY A CA 1
ATOM 1927 C C . GLY A 1 261 ? 4.782 10.134 7.052 1.00 81.12 261 GLY A C 1
ATOM 1928 O O . GLY A 1 261 ? 5.118 10.621 8.135 1.00 81.12 261 GLY A O 1
ATOM 1929 N N . PRO A 1 262 ? 5.412 9.062 6.537 1.00 78.94 262 PRO A N 1
ATOM 1930 C CA . PRO A 1 262 ? 6.528 8.391 7.203 1.00 78.94 262 PRO A CA 1
ATOM 1931 C C . PRO A 1 262 ? 7.752 9.303 7.360 1.00 78.94 262 PRO A C 1
ATOM 1933 O O . PRO A 1 262 ? 8.041 10.104 6.474 1.00 78.94 262 PRO A O 1
ATOM 1936 N N . ALA A 1 263 ? 8.525 9.126 8.435 1.00 77.56 263 ALA A N 1
ATOM 1937 C CA . ALA A 1 263 ? 9.816 9.800 8.643 1.00 77.56 263 ALA A CA 1
ATOM 1938 C C . ALA A 1 263 ? 11.023 9.028 8.053 1.00 77.56 263 ALA A C 1
ATOM 1940 O O . ALA A 1 263 ? 10.970 7.781 7.864 1.00 77.56 263 ALA A O 1
#

Foldseek 3Di:
DAAEDEDPPVCCVVCVVVVHHYDPALLRRQAAALEDEDDDAQDDQDPVPRGGPQFQSAALSNLVRHAQQHEYEYLHELRNHDLVSVLVCLVVSSHQAYEYEWAWDADPPPRDIDTSCVSCPVSCVVNPPRYHYHNSCPPVDPPPQVVVVVVVVVVQVCCCVPPQEHEPDDDDRDPPHHYPYYDGPQLDDAPDPVLVVQLVVVVVLVVLLVVLVVLLCVLVVLLVVDPDPVSNVVSCVVCVVSNVVSVVSNVVSCSVSSVDDHD

pLDDT: mean 94.59, std 5.28, range [69.94, 98.88]

Secondary structure (DSSP, 8-state):
---EEE--GGGHHHHHHTTPEEESSHHHHHTT-SEEEE-----PBPTTT--BTTTTSB-HHHHHHSPTTEEEEE-S-GGGB-HHHHHHHHHHTSEEEEEEE---EE-TTT--EESTTGGGHHHHHHSTTSEEEESS-TT-S--HHHHHHHHHHHHHHHHHHHH-EEES--SPPPTT-EEEE----TTSS---HHHHHHHHT-HHHHHHHHHHHHHHHHHHHHHHH---HHHHHHHHHHHHHHHHHHHHHHHHHHHHHT--S--

Radius of gyration: 24.11 Å; chains: 1; bounding box: 52×57×72 Å

Sequence (263 aa):
MKVAIYAREHHKRWIEAEGFEYAATPVAAATGADVLSVHIGLGRLDPETGAYSNAATVDASVLGAMNEGAVLVNYDRGEVVDVAALDAALASGRIAHAAIDADLFKDAATGRLSGPMLPYLPLEERHKGKLELLPHAAADTDHPSRVAGARQAVDQIMDVIRIKSVTNLKGDLPEGYVSAGSRTPAGIGKVTKQVAATAAEKADLLDELRQASESLAAIVGALSAVSDPGHRERIVDRYTGLLAESADRQRALLDQLGLYGPA